Protein AF-A0A2D4PLV4-F1 (afdb_monomer)

Secondary structure (DSSP, 8-state):
-------------------TTHHHHHHHT---HHHHHHHHHHHHHHHHHHHHHHHHHHHHHHHHHHHHHHHHHHHHHHHHHHHHHHHHHHHHHHHHHHHHHHHHHHHHHHHHTT-------STTTGGG---HHHHHHHHHHHHHHHHHHHHHHHHHHHHHHHTTPPPPPSSTT-SSTT---HHHHSTT-TTSS-TTTTTSS-TTHHHHHSS--

Structure (mmCIF, N/CA/C/O backbone):
data_AF-A0A2D4PLV4-F1
#
_entry.id   AF-A0A2D4PLV4-F1
#
loop_
_atom_site.group_PDB
_atom_site.id
_atom_site.type_symbol
_atom_site.label_atom_id
_atom_site.label_alt_id
_atom_site.label_comp_id
_atom_site.label_asym_id
_atom_site.label_entity_id
_atom_site.label_seq_id
_atom_site.pdbx_PDB_ins_code
_atom_site.Cartn_x
_atom_site.Cartn_y
_atom_site.Cartn_z
_atom_site.occupancy
_atom_site.B_iso_or_equiv
_atom_site.auth_seq_id
_atom_site.auth_comp_id
_atom_site.auth_asym_id
_atom_site.auth_atom_id
_atom_site.pdbx_PDB_model_num
ATOM 1 N N . LYS A 1 1 ? 10.865 -14.788 -31.390 1.00 35.50 1 LYS A N 1
ATOM 2 C CA . LYS A 1 1 ? 10.574 -15.176 -32.786 1.00 35.50 1 LYS A CA 1
ATOM 3 C C . LYS A 1 1 ? 10.185 -13.893 -33.494 1.00 35.50 1 LYS A C 1
ATOM 5 O O . LYS A 1 1 ? 9.207 -13.297 -33.077 1.00 35.50 1 LYS A O 1
ATOM 10 N N . TRP A 1 2 ? 11.042 -13.397 -34.378 1.00 38.28 2 TRP A N 1
ATOM 11 C CA . TRP A 1 2 ? 10.809 -12.173 -35.139 1.00 38.28 2 TRP A CA 1
ATOM 12 C C . TRP A 1 2 ? 10.749 -12.608 -36.597 1.00 38.28 2 TRP A C 1
ATOM 14 O O . TRP A 1 2 ? 11.712 -13.196 -37.087 1.00 38.28 2 TRP A O 1
ATOM 24 N N . ASP A 1 3 ? 9.587 -12.424 -37.213 1.00 38.69 3 ASP A N 1
ATOM 25 C CA . ASP A 1 3 ? 9.294 -12.904 -38.557 1.00 38.69 3 ASP A CA 1
ATOM 26 C C . ASP A 1 3 ? 9.944 -11.990 -39.601 1.00 38.69 3 ASP A C 1
ATOM 28 O O . ASP A 1 3 ? 9.691 -10.786 -39.656 1.00 38.69 3 ASP A O 1
ATOM 32 N N . ASN A 1 4 ? 10.799 -12.590 -40.432 1.00 39.00 4 ASN A N 1
ATOM 33 C CA . ASN A 1 4 ? 11.266 -12.018 -41.688 1.00 39.00 4 ASN A CA 1
ATOM 34 C C . ASN A 1 4 ? 10.095 -12.040 -42.671 1.00 39.00 4 ASN A C 1
ATOM 36 O O . ASN A 1 4 ? 9.675 -13.114 -43.095 1.00 39.00 4 ASN A O 1
ATOM 40 N N . THR A 1 5 ? 9.576 -10.869 -43.033 1.00 45.88 5 THR A N 1
ATOM 41 C CA . THR A 1 5 ? 8.637 -10.753 -44.153 1.00 45.88 5 THR A CA 1
ATOM 42 C C . THR A 1 5 ? 9.431 -10.486 -45.426 1.00 45.88 5 THR A C 1
ATOM 44 O O . THR A 1 5 ? 10.196 -9.526 -45.511 1.00 45.88 5 THR A O 1
ATOM 47 N N . GLU A 1 6 ? 9.262 -11.407 -46.367 1.00 42.19 6 GLU A N 1
ATOM 48 C CA . GLU A 1 6 ? 9.793 -11.439 -47.723 1.00 42.19 6 GLU A CA 1
ATOM 49 C C . GLU A 1 6 ? 9.567 -10.120 -48.473 1.00 42.19 6 GLU A C 1
ATOM 51 O O . GLU A 1 6 ? 8.452 -9.603 -48.518 1.00 42.19 6 GLU A O 1
ATOM 56 N N . PHE A 1 7 ? 10.605 -9.622 -49.147 1.00 38.25 7 PHE A N 1
ATOM 57 C CA . PHE A 1 7 ? 10.422 -8.761 -50.311 1.00 38.25 7 PHE A CA 1
ATOM 58 C C . PHE A 1 7 ? 10.715 -9.594 -51.554 1.00 38.25 7 PHE A C 1
ATOM 60 O O . PHE A 1 7 ? 11.858 -9.963 -51.826 1.00 38.25 7 PHE A O 1
ATOM 67 N N . GLN A 1 8 ? 9.635 -9.934 -52.257 1.00 40.28 8 GLN A N 1
ATOM 68 C CA . GLN A 1 8 ? 9.659 -10.626 -53.534 1.00 40.28 8 GLN A CA 1
ATOM 69 C C . GLN A 1 8 ? 10.360 -9.791 -54.605 1.00 40.28 8 GLN A C 1
ATOM 71 O O . GLN A 1 8 ? 10.225 -8.571 -54.697 1.00 40.28 8 GLN A O 1
ATOM 76 N N . THR A 1 9 ? 11.092 -10.526 -55.428 1.00 43.47 9 THR A N 1
ATOM 77 C CA . THR A 1 9 ? 11.699 -10.135 -56.689 1.00 43.47 9 THR A CA 1
ATOM 78 C C . THR A 1 9 ? 10.651 -9.644 -57.686 1.00 43.47 9 THR A C 1
ATOM 80 O O . THR A 1 9 ? 9.632 -10.293 -57.912 1.00 43.47 9 THR A O 1
ATOM 83 N N . VAL A 1 10 ? 10.944 -8.533 -58.360 1.00 36.31 10 VAL A N 1
ATOM 84 C CA . VAL A 1 10 ? 10.286 -8.164 -59.618 1.00 36.31 10 VAL A CA 1
ATOM 85 C C . VAL A 1 10 ? 11.368 -8.071 -60.683 1.00 36.31 10 VAL A C 1
ATOM 87 O O . VAL A 1 10 ? 12.167 -7.137 -60.708 1.00 36.31 10 VAL A O 1
ATOM 90 N N . ASN A 1 11 ? 11.418 -9.104 -61.523 1.00 36.94 11 ASN A N 1
ATOM 91 C CA . ASN A 1 11 ? 12.204 -9.116 -62.748 1.00 36.94 11 ASN A CA 1
ATOM 92 C C . ASN A 1 11 ? 11.683 -8.016 -63.676 1.00 36.94 11 ASN A C 1
ATOM 94 O O . ASN A 1 11 ? 10.480 -7.918 -63.908 1.00 36.94 11 ASN A O 1
ATOM 98 N N . SER A 1 12 ? 12.596 -7.211 -64.209 1.00 41.34 12 SER A N 1
ATOM 99 C CA . SER A 1 12 ? 12.321 -6.300 -65.316 1.00 41.34 12 SER A CA 1
ATOM 100 C C . SER A 1 12 ? 13.180 -6.754 -66.488 1.00 41.34 12 SER A C 1
ATOM 102 O O . SER A 1 12 ? 14.391 -6.541 -66.495 1.00 41.34 12 SER A O 1
ATOM 104 N N . ASP A 1 13 ? 12.554 -7.442 -67.437 1.00 44.47 13 ASP A N 1
ATOM 105 C CA . ASP A 1 13 ? 13.135 -7.741 -68.739 1.00 44.47 13 ASP A CA 1
ATOM 106 C C . ASP A 1 13 ? 13.295 -6.438 -69.529 1.00 44.47 13 ASP A C 1
ATOM 108 O O . ASP A 1 13 ? 12.307 -5.789 -69.872 1.00 44.47 13 ASP A O 1
ATOM 112 N N . THR A 1 14 ? 14.529 -6.076 -69.877 1.00 44.69 14 THR A N 1
ATOM 113 C CA . THR A 1 14 ? 14.801 -5.091 -70.931 1.00 44.69 14 THR A CA 1
ATOM 114 C C . THR A 1 14 ? 15.973 -5.552 -71.790 1.00 44.69 14 THR A C 1
ATOM 116 O O . THR A 1 14 ? 17.129 -5.501 -71.380 1.00 44.69 14 THR A O 1
ATOM 119 N N . VAL A 1 15 ? 15.597 -6.076 -72.959 1.00 41.38 15 VAL A N 1
ATOM 120 C CA . VAL A 1 15 ? 16.186 -5.915 -74.300 1.00 41.38 15 VAL A CA 1
ATOM 121 C C . VAL A 1 15 ? 17.689 -5.613 -74.367 1.00 41.38 15 VAL A C 1
ATOM 123 O O . VAL A 1 15 ? 18.162 -4.543 -73.999 1.00 41.38 15 VAL A O 1
ATOM 126 N N . LYS A 1 16 ? 18.416 -6.575 -74.946 1.00 49.34 16 LYS A N 1
ATOM 127 C CA . LYS A 1 16 ? 19.793 -6.445 -75.424 1.00 49.34 16 LYS A CA 1
ATOM 128 C C . LYS A 1 16 ? 19.831 -5.553 -76.667 1.00 49.34 16 LYS A C 1
ATOM 130 O O . LYS A 1 16 ? 19.361 -5.992 -77.711 1.00 49.34 16 LYS A O 1
ATOM 135 N N . ASP A 1 17 ? 20.495 -4.409 -76.572 1.00 39.66 17 ASP A N 1
ATOM 136 C CA . ASP A 1 17 ? 21.117 -3.739 -77.713 1.00 39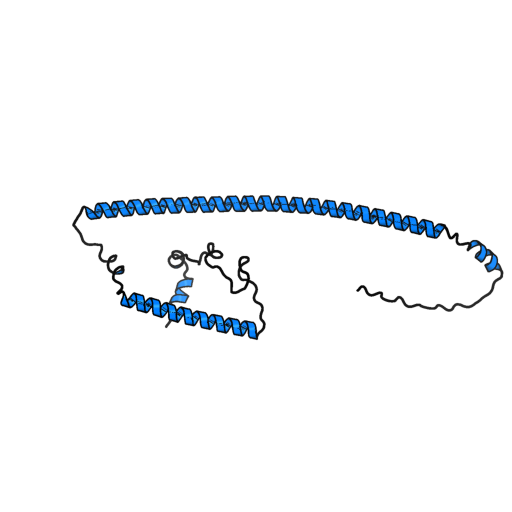.66 17 ASP A CA 1
ATOM 137 C C . ASP A 1 17 ? 22.610 -3.586 -77.406 1.00 39.66 17 ASP A C 1
ATOM 139 O O . ASP A 1 17 ? 23.001 -2.952 -76.430 1.00 39.66 17 ASP A O 1
ATOM 143 N N . ASN A 1 18 ? 23.450 -4.247 -78.204 1.00 49.22 18 ASN A N 1
ATOM 144 C CA . ASN A 1 18 ? 24.902 -4.214 -78.055 1.00 49.22 18 ASN A CA 1
ATOM 145 C C . ASN A 1 18 ? 25.456 -2.987 -78.792 1.00 49.22 18 ASN A C 1
ATOM 147 O O . ASN A 1 18 ? 25.447 -2.972 -80.023 1.00 49.22 18 ASN A O 1
ATOM 151 N N . ASN A 1 19 ? 25.995 -2.007 -78.061 1.00 45.38 19 ASN A N 1
ATOM 152 C CA . ASN A 1 19 ? 26.856 -0.963 -78.619 1.00 45.38 19 ASN A CA 1
ATOM 153 C C . ASN A 1 19 ? 28.312 -1.173 -78.155 1.00 45.38 19 ASN A C 1
ATOM 155 O O . ASN A 1 19 ? 28.560 -1.386 -76.970 1.00 45.38 19 ASN A O 1
ATOM 159 N N . PRO A 1 20 ? 29.318 -1.072 -79.044 1.00 48.59 20 PRO A N 1
ATOM 160 C CA . PRO A 1 20 ? 30.727 -1.279 -78.686 1.00 48.59 20 PRO A CA 1
ATOM 161 C C . PRO A 1 20 ? 31.334 -0.169 -77.798 1.00 48.59 20 PRO A C 1
ATOM 163 O O . PRO A 1 20 ? 32.474 -0.305 -77.356 1.00 48.59 20 PRO A O 1
ATOM 166 N N . ALA A 1 21 ? 30.581 0.896 -77.492 1.00 47.84 21 ALA A N 1
ATOM 167 C CA . ALA A 1 21 ? 30.982 1.968 -76.574 1.00 47.84 21 ALA A CA 1
ATOM 168 C C . ALA A 1 21 ? 30.850 1.592 -75.081 1.00 47.84 21 ALA A C 1
ATOM 170 O O . ALA A 1 21 ? 31.430 2.256 -74.222 1.00 47.84 21 ALA A O 1
ATOM 171 N N . ASP A 1 22 ? 30.151 0.500 -74.757 1.00 48.38 22 ASP A N 1
ATOM 172 C CA . ASP A 1 22 ? 29.926 0.072 -73.367 1.00 48.38 22 ASP A CA 1
ATOM 173 C C . ASP A 1 22 ? 31.147 -0.609 -72.731 1.00 48.38 22 ASP A C 1
ATOM 175 O O . ASP A 1 22 ? 31.205 -0.800 -71.514 1.00 48.38 22 ASP A O 1
ATOM 179 N N . THR A 1 23 ? 32.159 -0.946 -73.532 1.00 50.22 23 THR A N 1
ATOM 180 C CA . THR A 1 23 ? 33.380 -1.597 -73.040 1.00 50.22 23 THR A CA 1
ATOM 181 C C . THR A 1 23 ? 34.278 -0.622 -72.271 1.00 50.22 23 THR A C 1
ATOM 183 O O . THR A 1 23 ? 34.916 -1.018 -71.302 1.00 50.22 23 THR A O 1
ATOM 186 N N . GLU A 1 24 ? 34.293 0.667 -72.632 1.00 45.78 24 GLU A N 1
ATOM 187 C CA . GLU A 1 24 ? 35.059 1.692 -71.901 1.00 45.78 24 GLU A CA 1
ATOM 188 C C . GLU A 1 24 ? 34.334 2.145 -70.622 1.00 45.78 24 GLU A C 1
ATOM 190 O O . GLU A 1 24 ? 34.971 2.392 -69.595 1.00 45.78 24 GLU A O 1
ATOM 195 N N . ALA A 1 25 ? 32.996 2.149 -70.632 1.00 50.69 25 ALA A N 1
ATOM 196 C CA . ALA A 1 25 ? 32.184 2.402 -69.440 1.00 50.69 25 ALA A CA 1
ATOM 197 C C . ALA A 1 25 ? 32.268 1.253 -68.413 1.00 50.69 25 ALA A C 1
ATOM 199 O O . ALA A 1 25 ? 32.243 1.500 -67.205 1.00 50.69 25 ALA A O 1
ATOM 200 N N . GLN A 1 26 ? 32.454 0.006 -68.866 1.00 48.09 26 GLN A N 1
ATOM 201 C CA . GLN A 1 26 ? 32.705 -1.143 -67.984 1.00 48.09 26 GLN A CA 1
ATOM 202 C C . GLN A 1 26 ? 34.053 -1.062 -67.247 1.00 48.09 26 GLN A C 1
ATOM 204 O O . GLN A 1 26 ? 34.176 -1.615 -66.155 1.00 48.09 26 GLN A O 1
ATOM 209 N N . VAL A 1 27 ? 35.043 -0.330 -67.771 1.00 43.50 27 VAL A N 1
ATOM 210 C CA . VAL A 1 27 ? 36.362 -0.173 -67.124 1.00 43.50 27 VAL A CA 1
ATOM 211 C C . VAL A 1 27 ? 36.348 0.898 -66.025 1.00 43.50 27 VAL A C 1
ATOM 213 O O . VAL A 1 27 ? 37.093 0.795 -65.053 1.00 43.50 27 VAL A O 1
ATOM 216 N N . VAL A 1 28 ? 35.446 1.883 -66.087 1.00 46.44 28 VAL A N 1
ATOM 217 C CA . VAL A 1 28 ? 35.229 2.830 -64.971 1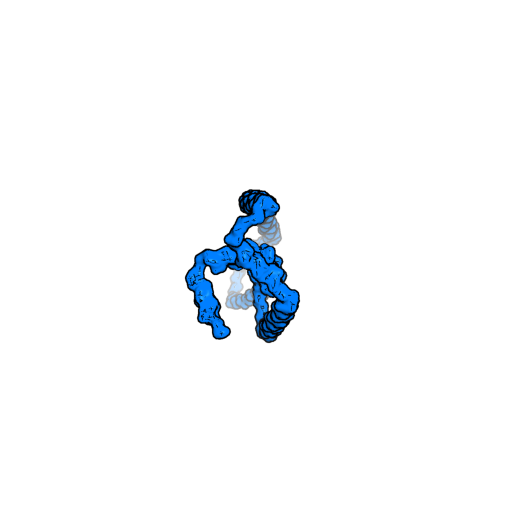.00 46.44 28 VAL A CA 1
ATOM 218 C C . VAL A 1 28 ? 34.498 2.156 -63.800 1.00 46.44 28 VAL A C 1
ATOM 220 O O . VAL A 1 28 ? 34.610 2.584 -62.652 1.00 46.44 28 VAL A O 1
ATOM 223 N N . HIS A 1 29 ? 33.845 1.022 -64.062 1.00 47.06 29 HIS A N 1
ATOM 224 C CA . HIS A 1 29 ? 33.250 0.140 -63.062 1.00 47.06 29 HIS A CA 1
ATOM 225 C C . HIS A 1 29 ? 34.269 -0.791 -62.374 1.00 47.06 29 HIS A C 1
ATOM 227 O O . HIS A 1 29 ? 33.892 -1.829 -61.825 1.00 47.06 29 HIS A O 1
ATOM 233 N N . ILE A 1 30 ? 35.555 -0.411 -62.311 1.00 51.34 30 ILE A N 1
ATOM 234 C CA . ILE A 1 30 ? 36.474 -0.908 -61.274 1.00 51.34 30 ILE A CA 1
ATOM 235 C C . ILE A 1 30 ? 35.986 -0.329 -59.940 1.00 51.34 30 ILE A C 1
ATOM 237 O O . ILE A 1 30 ? 36.464 0.677 -59.417 1.00 51.34 30 ILE A O 1
ATOM 241 N N . PHE A 1 31 ? 34.944 -0.966 -59.417 1.00 54.22 31 PHE A N 1
ATOM 242 C CA . PHE A 1 31 ? 34.419 -0.786 -58.081 1.00 54.22 31 PHE A CA 1
ATOM 243 C C . PHE A 1 31 ? 35.555 -1.082 -57.105 1.00 54.22 31 PHE A C 1
ATOM 245 O O . PHE A 1 31 ? 35.890 -2.240 -56.872 1.00 54.22 31 PHE A O 1
ATOM 252 N N . TRP A 1 32 ? 36.198 -0.033 -56.589 1.00 53.41 32 TRP A N 1
ATOM 253 C CA . TRP A 1 32 ? 37.276 -0.129 -55.609 1.00 53.41 32 TRP A CA 1
ATOM 254 C C . TRP A 1 32 ? 36.765 -0.859 -54.354 1.00 53.41 32 TRP A C 1
ATOM 256 O O . TRP A 1 32 ? 36.085 -0.237 -53.530 1.00 53.41 32 TRP A O 1
ATOM 266 N N . PRO A 1 33 ? 37.130 -2.137 -54.119 1.00 58.03 33 PRO A N 1
ATOM 267 C CA . PRO A 1 33 ? 36.553 -2.955 -53.041 1.00 58.03 33 PRO A CA 1
ATOM 268 C C . PRO A 1 33 ? 36.920 -2.466 -51.625 1.00 58.03 33 PRO A C 1
ATOM 270 O O . PRO A 1 33 ? 36.501 -3.038 -50.617 1.00 58.03 33 PRO A O 1
ATOM 273 N N . GLY A 1 34 ? 37.755 -1.425 -51.529 1.00 60.41 34 GLY A N 1
ATOM 274 C CA . GLY A 1 34 ? 38.139 -0.764 -50.284 1.00 60.41 34 GLY A CA 1
ATOM 275 C C . GLY A 1 34 ? 37.127 0.272 -49.786 1.00 60.41 34 GLY A C 1
ATOM 276 O O . GLY A 1 34 ? 36.997 0.433 -48.574 1.00 60.41 34 GLY A O 1
ATOM 277 N N . ILE A 1 35 ? 36.375 0.924 -50.682 1.00 65.81 35 ILE A N 1
ATOM 278 C CA . ILE A 1 35 ? 35.454 2.017 -50.318 1.00 65.81 35 ILE A CA 1
ATOM 279 C C . ILE A 1 35 ? 34.263 1.475 -49.520 1.00 65.81 35 ILE A C 1
ATOM 281 O O . ILE A 1 35 ? 33.897 2.039 -48.492 1.00 65.81 35 ILE A O 1
ATOM 285 N N . GLU A 1 36 ? 33.704 0.335 -49.925 1.00 69.19 36 GLU A N 1
ATOM 286 C CA . GLU A 1 36 ? 32.593 -0.316 -49.220 1.00 69.19 36 GLU A CA 1
ATOM 287 C C . GLU A 1 36 ? 32.999 -0.782 -47.809 1.00 69.19 36 GLU A C 1
ATOM 289 O O . GLU A 1 36 ? 32.283 -0.559 -46.829 1.00 69.19 36 GLU A O 1
ATOM 294 N N . LYS A 1 37 ? 34.210 -1.338 -47.667 1.00 74.62 37 LYS A N 1
ATOM 295 C CA . LYS A 1 37 ? 34.774 -1.729 -46.363 1.00 74.62 37 LYS A CA 1
ATOM 296 C C . LYS A 1 37 ? 35.010 -0.522 -45.455 1.00 74.62 37 LYS A C 1
ATOM 298 O O . LYS A 1 37 ? 34.813 -0.616 -44.243 1.00 74.62 37 LYS A O 1
ATOM 303 N N . GLU A 1 38 ? 35.434 0.610 -46.010 1.00 80.44 38 GLU A N 1
ATOM 304 C CA . GLU A 1 38 ? 35.610 1.852 -45.255 1.00 80.44 38 GLU A CA 1
ATOM 305 C C . GLU A 1 38 ? 34.265 2.458 -44.824 1.00 80.44 38 GLU A C 1
ATOM 307 O O . GLU A 1 38 ? 34.114 2.876 -43.673 1.00 80.44 38 GLU A O 1
ATOM 312 N N . GLN A 1 39 ? 33.259 2.444 -45.704 1.00 81.25 39 GLN A N 1
ATOM 313 C CA . GLN A 1 39 ? 31.901 2.882 -45.378 1.00 81.25 39 GLN A CA 1
ATOM 314 C C . GLN A 1 39 ? 31.265 2.006 -44.291 1.00 81.25 39 GLN A C 1
ATOM 316 O O . GLN A 1 39 ? 30.704 2.541 -43.336 1.00 81.25 39 GLN A O 1
ATOM 321 N N . SER A 1 40 ? 31.429 0.682 -44.363 1.00 83.38 40 SER A N 1
ATOM 322 C CA . SER A 1 40 ? 30.968 -0.253 -43.328 1.00 83.38 40 SER A CA 1
ATOM 323 C C . SER A 1 40 ? 31.617 0.027 -41.964 1.00 83.38 40 SER A C 1
ATOM 325 O O . SER A 1 40 ? 30.930 0.108 -40.943 1.00 83.38 40 SER A O 1
ATOM 327 N N . LYS A 1 41 ? 32.931 0.301 -41.930 1.00 87.81 41 LYS A N 1
ATOM 328 C CA . LYS A 1 41 ? 33.636 0.714 -40.701 1.00 87.81 41 LYS A CA 1
ATOM 329 C C . LYS A 1 41 ? 33.099 2.035 -40.138 1.00 87.81 41 LYS A C 1
ATOM 331 O O . LYS A 1 41 ? 32.895 2.132 -38.928 1.00 87.81 41 LYS A O 1
ATOM 336 N N . LYS A 1 42 ? 32.831 3.034 -40.988 1.00 89.44 42 LYS A N 1
ATOM 337 C CA . LYS A 1 42 ? 32.234 4.320 -40.570 1.00 89.44 42 LYS A CA 1
ATOM 338 C C . LYS A 1 42 ? 30.817 4.139 -40.021 1.00 89.44 42 LYS A C 1
ATOM 340 O O . LYS A 1 42 ? 30.483 4.726 -38.992 1.00 89.44 42 LYS A O 1
ATOM 345 N N . GLN A 1 43 ? 30.000 3.295 -40.652 1.00 89.88 43 GLN A N 1
ATOM 346 C CA . GLN A 1 43 ? 28.665 2.953 -40.157 1.00 89.88 43 GLN A CA 1
ATOM 347 C C . GLN A 1 43 ? 28.737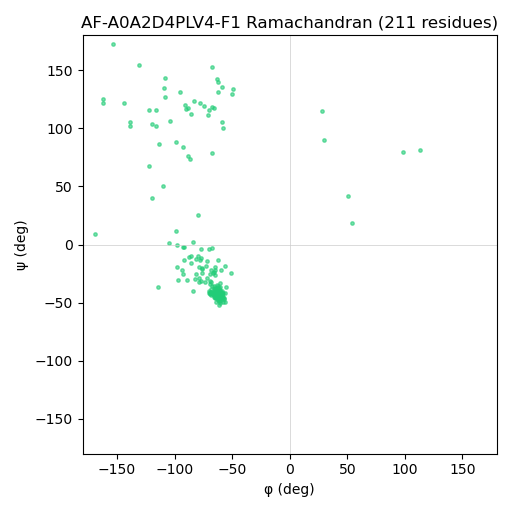 2.253 -38.797 1.00 89.88 43 GLN A C 1
ATOM 349 O O . GLN A 1 43 ? 28.018 2.642 -37.879 1.00 89.88 43 GLN A O 1
ATOM 354 N N . HIS A 1 44 ? 29.645 1.290 -38.629 1.00 92.19 44 HIS A N 1
ATOM 355 C CA . HIS A 1 44 ? 29.836 0.595 -37.357 1.00 92.19 44 HIS A CA 1
ATOM 356 C C . HIS A 1 44 ? 30.284 1.548 -36.237 1.00 92.19 44 HIS A C 1
ATOM 358 O O . HIS A 1 44 ? 29.724 1.524 -35.143 1.00 92.19 44 HIS A O 1
ATOM 364 N N . GLN A 1 45 ? 31.231 2.450 -36.515 1.00 93.31 45 GLN A N 1
ATOM 365 C CA . GLN A 1 45 ? 31.652 3.480 -35.557 1.00 93.31 45 GLN A CA 1
ATOM 366 C C . GLN A 1 45 ? 30.510 4.441 -35.200 1.00 93.31 45 GLN A C 1
ATOM 368 O O . GLN A 1 45 ? 30.318 4.763 -34.028 1.00 93.31 45 GLN A O 1
ATOM 373 N N . SER A 1 46 ? 29.718 4.868 -36.187 1.00 94.62 46 SER A N 1
ATOM 374 C CA . SER A 1 46 ? 28.541 5.717 -35.966 1.00 94.62 46 SER A CA 1
ATOM 375 C C . SER A 1 46 ? 27.504 5.024 -35.077 1.00 94.62 46 SER A C 1
ATOM 377 O O . SER A 1 46 ? 27.042 5.599 -34.087 1.00 94.62 46 SER A O 1
ATOM 379 N N . GLN A 1 47 ? 27.197 3.753 -35.361 1.00 94.25 47 GLN A N 1
ATOM 380 C CA . GLN A 1 47 ? 26.305 2.943 -34.533 1.00 94.25 47 GLN A CA 1
ATOM 381 C C . GLN A 1 47 ? 26.849 2.792 -33.111 1.00 94.25 47 GLN A C 1
ATOM 383 O O . GLN A 1 47 ? 26.113 3.023 -32.153 1.00 94.25 47 GLN A O 1
ATOM 388 N N . TYR A 1 48 ? 28.139 2.490 -32.957 1.00 96.31 48 TYR A N 1
ATOM 389 C CA . TYR A 1 48 ? 28.785 2.385 -31.652 1.00 96.31 48 TYR A CA 1
ATOM 390 C C . TYR A 1 48 ? 28.650 3.678 -30.836 1.00 96.31 48 TYR A C 1
ATOM 392 O O . TYR A 1 48 ? 28.241 3.642 -29.675 1.00 96.31 48 TYR A O 1
ATOM 400 N N . LEU A 1 49 ? 28.919 4.839 -31.441 1.00 96.81 49 LEU A N 1
ATOM 401 C CA . LEU A 1 49 ? 28.779 6.133 -30.767 1.00 96.81 49 LEU A CA 1
ATOM 402 C C . LEU A 1 49 ? 27.321 6.448 -30.408 1.00 96.81 49 LEU A C 1
ATOM 404 O O . LEU A 1 49 ? 27.067 7.026 -29.347 1.00 96.81 49 LEU A O 1
ATOM 408 N N . ARG A 1 50 ? 26.365 6.047 -31.255 1.00 97.12 50 ARG A N 1
ATOM 409 C CA . ARG A 1 50 ? 24.929 6.173 -30.977 1.00 97.12 50 ARG A CA 1
ATOM 410 C C . ARG A 1 50 ? 24.524 5.328 -29.770 1.00 97.12 50 ARG A C 1
ATOM 412 O O . ARG A 1 50 ? 23.903 5.863 -28.855 1.00 97.12 50 ARG A O 1
ATOM 419 N N . TYR A 1 51 ? 24.917 4.054 -29.733 1.00 96.94 51 TYR A N 1
ATOM 420 C CA . TYR A 1 51 ? 24.644 3.173 -28.596 1.00 96.94 51 TYR A CA 1
ATOM 421 C C . TYR A 1 51 ? 25.318 3.674 -27.321 1.00 96.94 51 TYR A C 1
ATOM 423 O O . TYR A 1 51 ? 24.661 3.781 -26.290 1.00 96.94 51 TYR A O 1
ATOM 431 N N . ARG A 1 52 ? 26.592 4.078 -27.388 1.00 96.62 52 ARG A N 1
ATOM 432 C CA . ARG A 1 52 ? 27.312 4.644 -26.239 1.00 96.62 52 ARG A CA 1
ATOM 433 C C . ARG A 1 52 ? 26.590 5.860 -25.655 1.00 96.62 52 ARG A C 1
ATOM 435 O O . ARG A 1 52 ? 26.504 5.989 -24.439 1.00 96.62 52 ARG A O 1
ATOM 442 N N . ARG A 1 53 ? 26.060 6.748 -26.504 1.00 97.94 53 ARG A N 1
ATOM 443 C CA . ARG A 1 53 ? 25.274 7.908 -26.058 1.00 97.94 53 ARG A CA 1
ATOM 444 C C . ARG A 1 53 ? 23.970 7.483 -25.388 1.00 97.94 53 ARG A C 1
ATOM 446 O O . ARG A 1 53 ? 23.694 7.956 -24.292 1.00 97.94 53 ARG A O 1
ATOM 453 N N . LEU A 1 54 ? 23.248 6.545 -26.001 1.00 97.75 54 LEU A N 1
ATOM 454 C CA . LEU A 1 54 ? 22.002 6.006 -25.463 1.00 97.75 54 LEU A CA 1
ATOM 455 C C . LEU A 1 54 ? 22.194 5.399 -24.067 1.00 97.75 54 LEU A C 1
ATOM 457 O O . LEU A 1 54 ? 21.417 5.703 -23.171 1.00 97.75 54 LEU A O 1
ATOM 461 N N . PHE A 1 55 ? 23.241 4.598 -23.853 1.00 97.69 55 PHE A N 1
ATOM 462 C CA . PHE A 1 55 ? 23.520 4.023 -22.532 1.00 97.69 55 PHE A CA 1
ATOM 463 C C . PHE A 1 55 ? 23.770 5.101 -21.474 1.00 97.69 55 PHE A C 1
ATOM 465 O O . PHE A 1 55 ? 23.182 5.040 -20.398 1.00 97.69 55 PHE A O 1
ATOM 472 N N . MET A 1 56 ? 24.551 6.136 -21.799 1.00 97.31 56 MET A N 1
ATOM 473 C CA . MET A 1 56 ? 24.761 7.259 -20.880 1.00 97.31 56 MET A CA 1
ATOM 474 C C . MET A 1 56 ? 23.467 8.035 -20.584 1.00 97.31 56 MET A C 1
ATOM 476 O O . MET A 1 56 ? 23.286 8.515 -19.467 1.00 97.31 56 MET A O 1
ATOM 480 N N . ASP A 1 57 ? 22.583 8.204 -21.574 1.00 97.62 57 ASP A N 1
ATOM 481 C CA . ASP A 1 57 ? 21.281 8.856 -21.381 1.00 97.62 57 ASP A CA 1
ATOM 482 C C . ASP A 1 57 ? 20.367 8.019 -20.480 1.00 97.62 57 ASP A C 1
ATOM 484 O O . ASP A 1 57 ? 19.758 8.561 -19.558 1.00 97.62 57 ASP A O 1
ATOM 488 N N . ILE A 1 58 ? 20.332 6.700 -20.687 1.00 97.50 58 ILE A N 1
ATOM 489 C CA . ILE A 1 58 ? 19.576 5.765 -19.846 1.00 97.50 58 ILE A CA 1
ATOM 490 C C . ILE A 1 58 ? 20.081 5.818 -18.402 1.00 97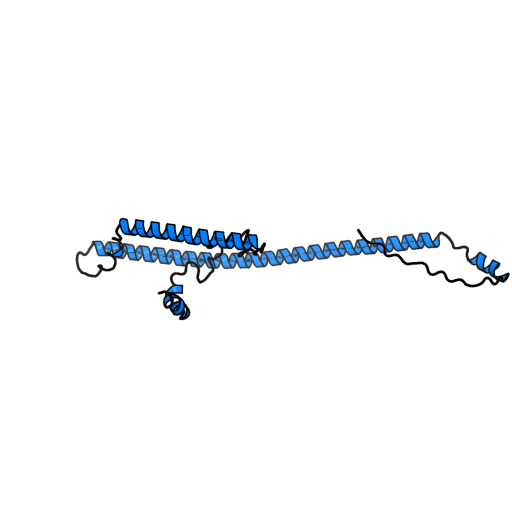.50 58 ILE A C 1
ATOM 492 O O . ILE A 1 58 ? 19.275 5.977 -17.489 1.00 97.50 58 ILE A O 1
ATOM 496 N N . GLU A 1 59 ? 21.395 5.736 -18.180 1.00 97.38 59 GLU A N 1
ATOM 497 C CA . GLU A 1 59 ? 21.977 5.826 -16.835 1.00 97.38 59 GLU A CA 1
ATOM 498 C C . GLU A 1 59 ? 21.635 7.161 -16.160 1.00 97.38 59 GLU A C 1
ATOM 500 O O . GLU A 1 59 ? 21.213 7.184 -15.002 1.00 97.38 59 GLU A O 1
ATOM 505 N N . ARG A 1 60 ? 21.737 8.283 -16.887 1.00 97.56 60 ARG A N 1
ATOM 506 C CA . ARG A 1 60 ? 21.350 9.602 -16.363 1.00 97.56 60 ARG A CA 1
ATOM 507 C C . ARG A 1 60 ? 19.881 9.658 -15.961 1.00 97.56 60 ARG A C 1
ATOM 509 O O . ARG A 1 60 ? 19.570 10.186 -14.893 1.00 97.56 60 ARG A O 1
ATOM 516 N N . GLU A 1 61 ? 18.980 9.149 -16.796 1.00 97.19 61 GLU A N 1
ATOM 517 C CA . GLU A 1 61 ? 17.551 9.142 -16.482 1.00 97.19 61 GLU A CA 1
ATOM 518 C C . GLU A 1 61 ? 17.220 8.206 -15.316 1.00 97.19 61 GLU A C 1
ATOM 520 O O . GLU A 1 61 ? 16.414 8.575 -14.462 1.00 97.19 61 GLU A O 1
ATOM 525 N N . GLN A 1 62 ? 17.902 7.063 -15.190 1.00 97.25 62 GLN A N 1
ATOM 526 C CA . GLN A 1 62 ? 17.757 6.183 -14.027 1.00 97.25 62 GLN A CA 1
ATOM 527 C C . GLN A 1 62 ? 18.172 6.877 -12.727 1.00 97.25 62 GLN A C 1
ATOM 529 O O . GLN A 1 62 ? 17.442 6.806 -11.739 1.00 97.25 62 GLN A O 1
ATOM 534 N N . VAL A 1 63 ? 19.299 7.597 -12.720 1.00 97.69 63 VAL A N 1
ATOM 535 C CA . VAL A 1 63 ? 19.748 8.344 -11.533 1.00 97.69 63 VAL A CA 1
ATOM 536 C C . VAL A 1 63 ? 18.744 9.437 -11.158 1.00 97.69 63 VAL A C 1
ATOM 538 O O . VAL A 1 63 ? 18.408 9.591 -9.982 1.00 97.69 63 VAL A O 1
ATOM 541 N N . LYS A 1 64 ? 18.211 10.177 -12.141 1.00 98.00 64 LYS A N 1
ATOM 542 C CA . LYS A 1 64 ? 17.174 11.191 -11.888 1.00 98.00 64 LYS A CA 1
ATOM 543 C C . LYS A 1 64 ? 15.893 10.570 -11.333 1.00 98.00 64 LYS A C 1
ATOM 545 O O . LYS A 1 64 ? 15.301 11.129 -10.412 1.00 98.00 64 LYS A O 1
ATOM 550 N N . GLU A 1 65 ? 15.466 9.432 -11.873 1.00 97.06 65 GLU A N 1
ATOM 551 C CA . GLU A 1 65 ? 14.272 8.729 -11.406 1.00 97.06 65 GLU A CA 1
ATOM 552 C C . GLU A 1 65 ? 14.448 8.199 -9.980 1.00 97.06 65 GLU A C 1
ATOM 554 O O . GLU A 1 65 ? 13.597 8.446 -9.128 1.00 97.06 65 GLU A O 1
ATOM 559 N N . GLN A 1 66 ? 15.591 7.584 -9.666 1.00 97.19 66 GLN A N 1
ATOM 560 C CA . GLN A 1 66 ? 15.908 7.163 -8.298 1.00 97.19 66 GLN A CA 1
ATOM 561 C C . GLN A 1 66 ? 15.901 8.342 -7.317 1.00 97.19 66 GLN A C 1
ATOM 563 O O . GLN A 1 66 ? 15.373 8.233 -6.207 1.00 97.19 66 GLN A O 1
ATOM 568 N N . GLN A 1 67 ? 16.447 9.491 -7.722 1.00 97.31 67 GLN A N 1
ATOM 569 C CA . GLN A 1 67 ? 16.433 10.696 -6.898 1.00 97.31 67 GLN A CA 1
ATOM 570 C C . GLN A 1 67 ? 14.999 11.192 -6.646 1.00 97.31 67 GLN A C 1
ATOM 572 O O . GLN A 1 67 ? 14.644 11.465 -5.496 1.00 97.31 67 GLN A O 1
ATOM 577 N N . ARG A 1 68 ? 14.148 11.242 -7.683 1.00 97.56 68 ARG A N 1
ATOM 578 C CA . ARG A 1 68 ? 12.723 11.595 -7.546 1.00 97.56 68 ARG A CA 1
ATOM 579 C C . ARG A 1 68 ? 11.991 10.649 -6.597 1.00 97.56 68 ARG A C 1
ATOM 581 O O . ARG A 1 68 ? 11.264 11.112 -5.718 1.00 97.56 68 ARG A O 1
ATOM 588 N N . GLN A 1 69 ? 12.213 9.342 -6.730 1.00 95.94 69 GLN A N 1
ATOM 589 C CA . GLN A 1 69 ? 11.610 8.332 -5.857 1.00 95.94 69 GLN A CA 1
ATOM 590 C C . GLN A 1 69 ? 12.031 8.525 -4.401 1.00 95.94 69 GLN A C 1
ATOM 592 O O . GLN A 1 69 ? 11.185 8.543 -3.509 1.00 95.94 69 GLN A O 1
ATOM 597 N N . LYS A 1 70 ? 13.322 8.765 -4.155 1.00 97.75 70 LYS A N 1
ATOM 598 C CA . LYS A 1 70 ? 13.850 9.026 -2.811 1.00 97.75 70 LYS A CA 1
ATOM 599 C C . LYS A 1 70 ? 13.247 10.285 -2.190 1.00 97.75 70 LYS A C 1
ATOM 601 O O . LYS A 1 70 ? 12.922 10.302 -1.003 1.00 97.75 70 LYS A O 1
ATOM 606 N N . GLU A 1 71 ? 13.088 11.350 -2.969 1.00 97.75 71 GLU A N 1
ATOM 607 C CA . GLU A 1 71 ? 12.443 12.583 -2.511 1.00 97.75 71 GLU A CA 1
ATOM 608 C C . GLU A 1 71 ? 10.957 12.386 -2.215 1.00 97.75 71 GLU A C 1
ATOM 610 O O . GLU A 1 71 ? 10.463 12.874 -1.195 1.00 97.75 71 GLU A O 1
ATOM 615 N N . TRP A 1 72 ? 10.247 11.647 -3.067 1.00 97.56 72 TRP A N 1
ATOM 616 C CA . TRP A 1 72 ? 8.850 11.299 -2.836 1.00 97.56 72 TRP A CA 1
ATOM 617 C C . TRP A 1 72 ? 8.686 10.457 -1.569 1.00 97.56 72 TRP A C 1
ATOM 619 O O . TRP A 1 72 ? 7.861 10.787 -0.718 1.00 97.56 72 TRP A O 1
ATOM 629 N N . GLN A 1 73 ? 9.534 9.446 -1.379 1.00 95.94 73 GLN A N 1
ATOM 630 C CA . GLN A 1 73 ? 9.517 8.591 -0.196 1.00 95.94 73 GLN A CA 1
ATOM 631 C C . GLN A 1 73 ? 9.764 9.401 1.083 1.00 95.94 73 GLN A C 1
ATOM 633 O O . GLN A 1 73 ? 8.986 9.305 2.027 1.00 95.94 73 GLN A O 1
ATOM 638 N N . ARG A 1 74 ? 10.742 10.319 1.077 1.00 97.69 74 ARG A N 1
ATOM 639 C CA . ARG A 1 74 ? 10.976 11.256 2.194 1.00 97.69 74 ARG A CA 1
ATOM 640 C C . ARG A 1 74 ? 9.752 12.117 2.514 1.00 97.69 74 ARG A C 1
ATOM 642 O O . ARG A 1 74 ? 9.454 12.349 3.686 1.00 97.69 74 ARG A O 1
ATOM 649 N N . LYS A 1 75 ? 9.043 12.611 1.492 1.00 97.81 75 LYS A N 1
ATOM 650 C CA . LYS A 1 75 ? 7.802 13.382 1.684 1.00 97.81 75 LYS A CA 1
ATOM 651 C C . LYS A 1 75 ? 6.706 12.513 2.302 1.00 97.81 75 LYS A C 1
ATOM 653 O O . LYS A 1 75 ? 6.056 12.954 3.247 1.00 97.81 75 LYS A O 1
ATOM 658 N N . MET A 1 76 ? 6.531 11.288 1.808 1.00 93.81 76 MET A N 1
ATOM 659 C CA . MET A 1 76 ? 5.539 10.347 2.335 1.00 93.81 76 MET A CA 1
ATOM 660 C C . MET A 1 76 ? 5.836 9.950 3.780 1.00 93.81 76 MET A C 1
ATOM 662 O O . MET A 1 76 ? 4.929 9.961 4.610 1.00 93.81 76 MET A O 1
ATOM 666 N N . ASP A 1 77 ? 7.098 9.689 4.112 1.00 95.56 77 ASP A N 1
ATOM 667 C CA . ASP A 1 77 ? 7.514 9.351 5.473 1.00 95.56 77 ASP A CA 1
ATOM 668 C C . ASP A 1 77 ? 7.292 10.522 6.436 1.00 95.56 77 ASP A C 1
ATOM 670 O O . ASP A 1 77 ? 6.825 10.323 7.558 1.00 95.56 77 ASP A O 1
ATOM 674 N N . LYS A 1 78 ? 7.542 11.760 5.987 1.00 97.81 78 LYS A N 1
ATOM 675 C CA . LYS A 1 78 ? 7.242 12.963 6.775 1.00 97.81 78 LYS A CA 1
ATOM 676 C C . LYS A 1 78 ? 5.745 13.084 7.069 1.00 97.81 78 LYS A C 1
ATOM 678 O O . LYS A 1 78 ? 5.376 13.323 8.215 1.00 97.81 78 LYS A O 1
ATOM 683 N N . ILE A 1 79 ? 4.892 12.886 6.062 1.00 95.94 79 ILE A N 1
ATOM 684 C CA . ILE A 1 79 ? 3.430 12.919 6.233 1.00 95.94 79 ILE A CA 1
ATOM 685 C C . ILE A 1 79 ? 2.974 11.802 7.177 1.00 95.94 79 ILE A C 1
ATOM 687 O O . ILE A 1 79 ? 2.182 12.055 8.083 1.00 95.94 79 ILE A O 1
ATOM 691 N N . ARG A 1 80 ? 3.492 10.581 7.000 1.00 96.75 80 ARG A N 1
ATOM 692 C CA . ARG A 1 80 ? 3.172 9.433 7.857 1.00 96.75 80 ARG A CA 1
ATOM 693 C C . ARG A 1 80 ? 3.535 9.714 9.312 1.00 96.75 80 ARG A C 1
ATOM 695 O O . ARG A 1 80 ? 2.705 9.493 10.185 1.00 96.75 80 ARG A O 1
ATOM 702 N N . LYS A 1 81 ? 4.739 10.235 9.563 1.00 96.44 81 LYS A N 1
ATOM 703 C CA . LYS A 1 81 ? 5.213 10.563 10.912 1.00 96.44 81 LYS A CA 1
ATOM 704 C C . LYS A 1 81 ? 4.364 11.651 11.568 1.00 96.44 81 LYS A C 1
ATOM 706 O O . LYS A 1 81 ? 4.017 11.514 12.733 1.00 96.44 81 LYS A O 1
ATOM 711 N N . GLU A 1 82 ? 4.004 12.693 10.822 1.00 95.62 82 GLU A N 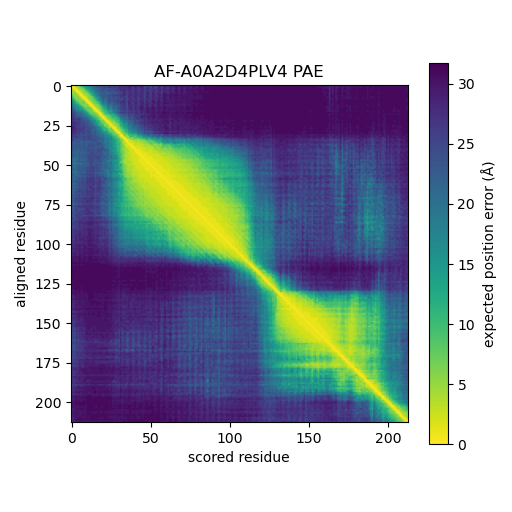1
ATOM 712 C CA . GLU A 1 82 ? 3.132 13.765 11.315 1.00 95.62 82 GLU A CA 1
ATOM 713 C C . GLU A 1 82 ? 1.735 13.237 11.676 1.00 95.62 82 GLU A C 1
ATOM 715 O O . GLU A 1 82 ? 1.212 13.522 12.749 1.00 95.62 82 GLU A O 1
ATOM 720 N N . LYS A 1 83 ? 1.138 12.408 10.810 1.00 94.00 83 LYS A N 1
ATOM 721 C CA . LYS A 1 83 ? -0.173 11.798 11.072 1.00 94.00 83 LYS A CA 1
ATOM 722 C C . LYS A 1 83 ? -0.154 10.831 12.249 1.00 94.00 83 LYS A C 1
ATOM 724 O O . LYS A 1 83 ? -1.104 10.820 13.027 1.00 94.00 83 LYS A O 1
ATOM 729 N N . GLU A 1 84 ? 0.911 10.051 12.391 1.00 94.94 84 GLU A N 1
ATOM 730 C CA . GLU A 1 84 ? 1.078 9.155 13.533 1.00 94.94 84 GLU A CA 1
ATOM 731 C C . GLU A 1 84 ? 1.238 9.943 14.834 1.00 94.94 84 GLU A C 1
ATOM 733 O O . GLU A 1 84 ? 0.566 9.642 15.812 1.00 94.94 84 GLU A O 1
ATOM 738 N N . TYR A 1 85 ? 2.034 11.016 14.826 1.00 95.94 85 TYR A N 1
ATOM 739 C CA . TYR A 1 85 ? 2.173 11.902 15.980 1.00 95.94 85 TYR A CA 1
ATOM 740 C C . TYR A 1 85 ? 0.827 12.504 16.409 1.00 95.94 85 TYR A C 1
ATOM 742 O O . TYR A 1 85 ? 0.490 12.481 17.592 1.00 95.94 85 TYR A O 1
ATOM 750 N N . GLN A 1 86 ? 0.024 12.981 15.450 1.00 91.88 86 GLN A N 1
ATOM 751 C CA . GLN A 1 86 ? -1.328 13.486 15.717 1.00 91.88 86 GLN A CA 1
ATOM 752 C C . GLN A 1 86 ? -2.230 12.414 16.343 1.00 91.88 86 GLN A C 1
ATOM 754 O O . GLN A 1 86 ? -2.938 12.705 17.306 1.00 91.88 86 GLN A O 1
ATOM 759 N N . ARG A 1 87 ? -2.185 11.172 15.838 1.00 92.12 87 ARG A N 1
ATOM 760 C CA . ARG A 1 87 ? -2.939 10.049 16.416 1.00 92.12 87 ARG A CA 1
ATOM 761 C C . ARG A 1 87 ? -2.500 9.771 17.852 1.00 92.12 87 ARG A C 1
ATOM 763 O O . ARG A 1 87 ? -3.348 9.739 18.738 1.00 92.12 87 ARG A O 1
ATOM 770 N N . SER A 1 88 ? -1.198 9.613 18.089 1.00 92.44 88 SER A N 1
ATOM 771 C CA . SER A 1 88 ? -0.671 9.298 19.420 1.00 92.44 88 SER A CA 1
ATOM 772 C C . SER A 1 88 ? -0.982 10.394 20.442 1.00 92.44 88 SER A C 1
ATOM 774 O O . SER A 1 88 ? -1.298 10.085 21.589 1.00 92.44 88 SER A O 1
ATOM 776 N N . ALA A 1 89 ? -0.935 11.669 20.043 1.00 95.31 89 ALA A N 1
ATOM 777 C CA . ALA A 1 89 ? -1.296 12.782 20.919 1.00 95.31 89 ALA A CA 1
ATOM 778 C C . ALA A 1 89 ? -2.781 12.738 21.325 1.00 95.31 89 ALA A C 1
ATOM 780 O O . ALA A 1 89 ? -3.109 12.944 22.493 1.00 95.31 89 ALA A O 1
ATOM 781 N N . GLU A 1 90 ? -3.681 12.428 20.389 1.00 89.69 90 GLU A N 1
ATOM 782 C CA . GLU A 1 90 ? -5.110 12.296 20.693 1.00 89.69 90 GLU A CA 1
ATOM 783 C C . GLU A 1 90 ? -5.400 11.065 21.566 1.00 89.69 90 GLU A C 1
ATOM 785 O O . GLU A 1 90 ? -6.161 11.159 22.528 1.00 89.69 90 GLU A O 1
ATOM 790 N N . GLU A 1 91 ? -4.747 9.929 21.305 1.00 89.19 91 GLU A N 1
ATOM 791 C CA . GLU A 1 91 ? -4.851 8.730 22.147 1.00 89.19 91 GLU A CA 1
ATOM 792 C C . GLU A 1 91 ? -4.410 9.004 23.591 1.00 89.19 91 GLU A C 1
ATOM 794 O O . GLU A 1 91 ? -5.101 8.602 24.531 1.00 89.19 91 GLU A O 1
ATOM 799 N N . GLN A 1 92 ? -3.316 9.750 23.785 1.00 92.00 92 GLN A N 1
ATOM 800 C CA . GLN A 1 92 ? -2.866 10.168 25.117 1.00 92.00 92 GLN A CA 1
ATOM 801 C C . GLN A 1 92 ? -3.895 11.065 25.812 1.00 92.00 92 GLN A C 1
ATOM 803 O O . GLN A 1 92 ? -4.219 10.827 26.977 1.00 92.00 92 GLN A O 1
ATOM 808 N N . ARG A 1 93 ? -4.475 12.041 25.098 1.00 94.88 93 ARG A N 1
ATOM 809 C CA . ARG A 1 93 ? -5.534 12.908 25.645 1.00 94.88 93 ARG A CA 1
ATOM 810 C C . ARG A 1 93 ? -6.759 12.111 26.083 1.00 94.88 93 ARG A C 1
ATOM 812 O O . ARG A 1 93 ? -7.276 12.331 27.179 1.00 94.88 93 ARG A O 1
ATOM 819 N N . ILE A 1 94 ? -7.208 11.166 25.258 1.00 91.62 94 ILE A N 1
ATOM 820 C CA . ILE A 1 94 ? -8.342 10.292 25.585 1.00 91.62 94 ILE A CA 1
ATOM 821 C C . ILE A 1 94 ? -8.010 9.426 26.805 1.00 91.62 94 ILE A C 1
ATOM 823 O O . ILE A 1 94 ? -8.834 9.304 27.712 1.00 91.62 94 ILE A O 1
ATOM 827 N N . GLN A 1 95 ? -6.805 8.856 26.869 1.00 92.19 95 GLN A N 1
ATOM 828 C CA . GLN A 1 95 ? -6.378 8.016 27.987 1.00 92.19 95 GLN A CA 1
ATOM 829 C C . GLN A 1 95 ? -6.274 8.804 29.302 1.00 92.19 95 GLN A C 1
ATOM 831 O O . GLN A 1 95 ? -6.623 8.301 30.371 1.00 92.19 95 GLN A O 1
ATOM 836 N N . GLU A 1 96 ? -5.798 10.047 29.262 1.00 94.06 96 GLU A N 1
ATOM 837 C CA . GLU A 1 96 ? -5.789 10.942 30.422 1.00 94.06 96 GLU A CA 1
ATOM 838 C C . GLU A 1 96 ? -7.200 11.302 30.881 1.00 94.06 96 GLU A C 1
ATOM 840 O O . GLU A 1 96 ? -7.490 11.236 32.078 1.00 94.06 96 GLU A O 1
ATOM 845 N N . GLU A 1 97 ? -8.104 11.609 29.949 1.00 92.62 97 GLU A N 1
ATOM 846 C CA . GLU A 1 97 ? -9.500 11.888 30.274 1.00 92.62 97 GLU A CA 1
ATOM 847 C C . GLU A 1 97 ? -10.189 10.661 30.892 1.00 92.62 97 GLU A C 1
ATOM 849 O O . GLU A 1 97 ? -10.915 10.795 31.882 1.00 92.62 97 GLU A O 1
ATOM 854 N N . GLN A 1 98 ? -9.937 9.463 30.357 1.00 87.44 98 GLN A N 1
ATOM 855 C CA . GLN A 1 98 ? -10.421 8.201 30.919 1.00 87.44 98 GLN A CA 1
ATOM 856 C C . GLN A 1 98 ? -9.894 7.989 32.340 1.00 87.44 98 GLN A C 1
ATOM 858 O O . GLN A 1 98 ? -10.699 7.815 33.253 1.00 87.44 98 GLN A O 1
ATOM 863 N N . ARG A 1 99 ? -8.580 8.130 32.569 1.00 90.81 99 ARG A N 1
ATOM 864 C CA . ARG A 1 99 ? -7.982 8.035 33.914 1.00 90.81 99 ARG A CA 1
ATOM 865 C C . ARG A 1 99 ? -8.569 9.065 34.884 1.00 90.81 99 ARG A C 1
ATOM 867 O O . ARG A 1 99 ? -8.832 8.749 36.041 1.00 90.81 99 ARG A O 1
ATOM 874 N N . ALA A 1 100 ? -8.815 10.297 34.438 1.00 90.38 100 ALA A N 1
ATOM 875 C CA . ALA A 1 100 ? -9.437 11.335 35.262 1.00 90.38 100 ALA A CA 1
ATOM 876 C C . ALA A 1 100 ? -10.920 11.047 35.565 1.00 90.38 100 ALA A C 1
ATOM 878 O O . ALA A 1 100 ? -11.414 11.392 36.641 1.00 90.38 100 ALA A O 1
ATOM 879 N N . LYS A 1 101 ? -11.652 10.434 34.628 1.00 88.25 101 LYS A N 1
ATOM 880 C CA . LYS A 1 101 ? -13.034 9.971 34.839 1.00 88.25 101 LYS A CA 1
ATOM 881 C C . LYS A 1 101 ? -13.083 8.789 35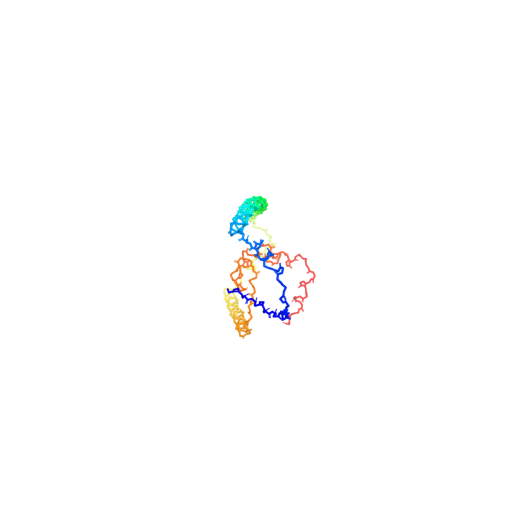.801 1.00 88.25 101 LYS A C 1
ATOM 883 O O . LYS A 1 101 ? -13.939 8.780 36.682 1.00 88.25 101 LYS A O 1
ATOM 888 N N . GLU A 1 102 ? -12.165 7.837 35.680 1.00 85.88 102 GLU A N 1
ATOM 889 C CA . GLU A 1 102 ? -12.038 6.700 36.596 1.00 85.88 102 GLU A CA 1
ATOM 890 C C . GLU A 1 102 ? -11.741 7.166 38.019 1.00 85.88 102 GLU A C 1
ATOM 892 O O . GLU A 1 102 ? -12.479 6.801 38.929 1.00 85.88 102 GLU A O 1
ATOM 897 N N . LYS A 1 103 ? -10.757 8.061 38.204 1.00 85.00 103 LYS A N 1
ATOM 898 C CA . LYS A 1 103 ? -10.459 8.671 39.512 1.00 85.00 103 LYS A CA 1
ATOM 899 C C . LYS A 1 103 ? -11.678 9.375 40.110 1.00 85.00 103 LYS A C 1
ATOM 901 O O . LYS A 1 103 ? -12.060 9.064 41.232 1.00 85.00 103 LYS A O 1
ATOM 906 N N . ARG A 1 104 ? -12.365 10.231 39.340 1.00 82.00 104 ARG A N 1
ATOM 907 C CA . ARG A 1 104 ? -13.606 10.896 39.793 1.00 82.00 104 ARG A CA 1
ATOM 908 C C . ARG A 1 104 ? -14.722 9.909 40.141 1.00 82.00 104 ARG A C 1
ATOM 910 O O . ARG A 1 104 ? -15.477 10.133 41.082 1.00 82.00 104 ARG A O 1
ATOM 917 N N . THR A 1 105 ? -14.840 8.815 39.392 1.00 77.19 105 THR A N 1
ATOM 918 C CA . THR A 1 105 ? -15.831 7.763 39.660 1.00 77.19 105 THR A CA 1
ATOM 919 C C . THR A 1 105 ? -15.480 6.987 40.927 1.00 77.19 105 THR A C 1
ATOM 921 O O . THR A 1 105 ? -16.367 6.692 41.724 1.00 77.19 105 THR A O 1
ATOM 924 N N . GLN A 1 106 ? -14.196 6.700 41.147 1.00 77.00 106 GLN A N 1
ATOM 925 C CA . GLN A 1 106 ? -13.693 6.025 42.339 1.00 77.00 106 GLN A CA 1
ATOM 926 C C . GLN A 1 106 ? -13.838 6.903 43.591 1.00 77.00 106 GLN A C 1
ATOM 928 O O . GLN A 1 106 ? -14.296 6.414 44.617 1.00 77.00 106 GLN A O 1
ATOM 933 N N . GLU A 1 107 ? -13.548 8.203 43.503 1.00 75.50 107 GLU A N 1
ATOM 934 C CA . GLU A 1 107 ? -13.780 9.179 44.578 1.00 75.50 107 GLU A CA 1
ATOM 935 C C . GLU A 1 107 ? -15.274 9.307 44.916 1.00 75.50 107 GLU A C 1
ATOM 937 O O . GLU A 1 107 ? -15.653 9.233 46.087 1.00 75.50 107 GLU A O 1
ATOM 942 N N . MET A 1 108 ? -16.152 9.402 43.908 1.00 64.44 108 MET A N 1
ATOM 943 C CA . MET A 1 108 ? -17.606 9.370 44.121 1.00 64.44 108 MET A CA 1
ATOM 944 C C . MET A 1 108 ? -18.092 8.043 44.724 1.00 64.44 108 MET A C 1
ATOM 946 O O . MET A 1 108 ? -19.029 8.048 45.523 1.00 64.44 108 MET A O 1
ATOM 950 N N . ALA A 1 109 ? -17.488 6.908 44.360 1.00 68.44 109 ALA A N 1
ATOM 951 C CA . ALA A 1 109 ? -17.813 5.606 44.940 1.00 68.44 109 ALA A CA 1
ATOM 952 C C . ALA A 1 109 ? -17.361 5.509 46.408 1.00 68.44 109 ALA A C 1
ATOM 954 O O . ALA A 1 109 ? -18.124 5.034 47.248 1.00 68.44 109 ALA A O 1
ATOM 955 N N . SER A 1 110 ? -16.179 6.033 46.741 1.00 62.91 110 SER A N 1
ATOM 956 C CA . SER A 1 110 ? -15.675 6.117 48.117 1.00 62.91 110 SER A CA 1
ATOM 957 C C . SER A 1 110 ? -16.526 7.044 48.994 1.00 62.91 110 SER A C 1
ATOM 959 O O . SER A 1 110 ? -16.844 6.680 50.123 1.00 62.91 110 SER A O 1
ATOM 961 N N . HIS A 1 111 ? -16.991 8.186 48.471 1.00 58.41 111 HIS A N 1
ATOM 962 C CA . HIS A 1 111 ? -17.915 9.076 49.191 1.00 58.41 111 HIS A CA 1
ATOM 963 C C . HIS A 1 111 ? -19.317 8.474 49.387 1.00 58.41 111 HIS A C 1
ATOM 965 O O . HIS A 1 111 ? -19.955 8.728 50.409 1.00 58.41 111 HIS A O 1
ATOM 971 N N . LYS A 1 112 ? -19.803 7.640 48.456 1.00 53.16 112 LYS A N 1
ATOM 972 C CA . LYS A 1 112 ? -21.075 6.910 48.620 1.00 53.16 112 LYS A CA 1
ATOM 973 C C . LYS A 1 112 ? -21.011 5.816 49.691 1.00 53.16 112 LYS A C 1
ATOM 975 O O . LYS A 1 112 ? -22.038 5.521 50.293 1.00 53.16 112 LYS A O 1
ATOM 980 N N . ASN A 1 113 ? -19.829 5.276 49.988 1.00 50.22 113 ASN A N 1
ATOM 981 C CA . ASN A 1 113 ? -19.636 4.314 51.080 1.00 50.22 113 ASN A CA 1
ATOM 982 C C . ASN A 1 113 ? -19.616 4.962 52.481 1.00 50.22 113 ASN A C 1
ATOM 984 O O . ASN A 1 113 ? -19.569 4.241 53.473 1.00 50.22 113 ASN A O 1
ATOM 988 N N . ALA A 1 114 ? -19.690 6.296 52.581 1.00 50.75 114 ALA A N 1
ATOM 989 C CA . ALA A 1 114 ? -19.722 7.031 53.849 1.00 50.75 114 ALA A CA 1
ATOM 990 C C . ALA A 1 114 ? -21.115 7.577 54.232 1.00 50.75 114 ALA A C 1
ATOM 992 O O . ALA A 1 114 ? -21.240 8.230 55.266 1.00 50.75 114 ALA A O 1
ATOM 993 N N . ASN A 1 115 ? -22.170 7.340 53.436 1.00 43.38 115 ASN A N 1
ATOM 994 C CA . ASN A 1 115 ? -23.500 7.899 53.714 1.00 43.38 115 ASN A CA 1
ATOM 995 C C . ASN A 1 115 ? -24.640 6.887 53.459 1.00 43.38 115 ASN A C 1
ATOM 997 O O . ASN A 1 115 ? -24.994 6.645 52.302 1.00 43.38 115 ASN A O 1
ATOM 1001 N N . PRO A 1 116 ? -25.270 6.303 54.499 1.00 49.19 116 PRO A N 1
ATOM 1002 C CA . PRO A 1 116 ? -26.410 5.416 54.327 1.00 49.19 116 PRO A CA 1
ATOM 1003 C C . PRO A 1 116 ? -27.699 6.245 54.267 1.00 49.19 116 PRO A C 1
ATOM 1005 O O . PRO A 1 116 ? -28.478 6.268 55.218 1.00 49.19 116 PRO A O 1
ATOM 1008 N N . ARG A 1 117 ? -27.961 6.953 53.159 1.00 44.66 117 ARG A N 1
ATOM 1009 C CA . ARG A 1 117 ? -29.312 7.493 52.921 1.00 44.66 117 ARG A CA 1
ATOM 1010 C C . ARG A 1 117 ? -29.588 7.885 51.469 1.00 44.66 117 ARG A C 1
ATOM 1012 O O . ARG A 1 117 ? -28.983 8.807 50.942 1.00 44.66 117 ARG A O 1
ATOM 1019 N N . GLY A 1 118 ? -30.620 7.260 50.893 1.00 40.94 118 GLY A N 1
ATOM 1020 C CA . GLY A 1 118 ? -31.508 7.934 49.937 1.00 40.94 118 GLY A CA 1
ATOM 1021 C C . GLY A 1 118 ? -31.482 7.462 48.480 1.00 40.94 118 GLY A C 1
ATOM 1022 O O . GLY A 1 118 ? -30.904 8.115 47.623 1.00 40.94 118 GLY A O 1
ATOM 1023 N N . LYS A 1 119 ? -32.198 6.363 48.208 1.00 50.12 119 LYS A N 1
ATOM 1024 C CA . LYS A 1 119 ? -33.137 6.176 47.077 1.00 50.12 119 LYS A CA 1
ATOM 1025 C C . LYS A 1 119 ? -32.835 6.962 45.782 1.00 50.12 119 LYS A C 1
ATOM 1027 O O . LYS A 1 119 ? -33.364 8.050 45.588 1.00 50.12 119 LYS A O 1
ATOM 1032 N N . SER A 1 120 ? -32.052 6.376 44.871 1.00 40.94 120 SER A N 1
ATOM 1033 C CA . SER A 1 120 ? -32.117 6.671 43.415 1.00 40.94 120 SER A CA 1
ATOM 1034 C C . SER A 1 120 ? -31.309 5.710 42.516 1.00 40.94 120 SER A C 1
ATOM 1036 O O . SER A 1 120 ? -31.193 5.943 41.317 1.00 40.94 120 SER A O 1
ATOM 1038 N N . CYS A 1 121 ? -30.765 4.604 43.037 1.00 44.75 121 CYS A N 1
ATOM 1039 C CA . CYS A 1 121 ? -29.916 3.684 42.265 1.00 44.75 121 CYS A CA 1
ATOM 1040 C C . CYS A 1 121 ? -30.596 2.330 42.002 1.00 44.75 121 CYS A C 1
ATOM 1042 O O . CYS A 1 121 ? -30.017 1.282 42.259 1.00 44.75 121 CYS A O 1
ATOM 1044 N N . GLU A 1 122 ? -31.829 2.336 41.498 1.00 43.25 122 GLU A N 1
ATOM 1045 C CA . GLU A 1 122 ? -32.559 1.087 41.211 1.00 43.25 122 GLU A CA 1
ATOM 1046 C C . GLU A 1 122 ? -32.378 0.630 39.749 1.00 43.25 122 GLU A C 1
ATOM 1048 O O . GLU A 1 122 ? -32.420 -0.558 39.445 1.00 43.25 122 GLU A O 1
ATOM 1053 N N . LYS A 1 123 ? -32.025 1.548 38.835 1.00 49.12 123 LYS A N 1
ATOM 1054 C CA . LYS A 1 123 ? -31.892 1.242 37.398 1.00 49.12 123 LYS A CA 1
ATOM 1055 C C . LYS A 1 123 ? -30.525 0.685 36.973 1.00 49.12 123 LYS A C 1
ATOM 1057 O O . LYS A 1 123 ? -30.409 0.116 35.894 1.00 49.12 123 LYS A O 1
ATOM 1062 N N . LEU A 1 124 ? -29.491 0.810 37.813 1.00 44.66 124 LEU A N 1
ATOM 1063 C CA . LEU A 1 124 ? -28.152 0.265 37.529 1.00 44.66 124 LEU A CA 1
ATOM 1064 C C . LEU A 1 124 ? -27.948 -1.159 38.077 1.00 44.66 124 LEU A C 1
ATOM 1066 O O . LEU A 1 124 ? -26.979 -1.824 37.716 1.00 44.66 124 LEU A O 1
ATOM 1070 N N . GLN A 1 125 ? -28.841 -1.625 38.956 1.00 44.31 125 GLN A N 1
ATOM 1071 C CA . GLN A 1 125 ? -28.706 -2.914 39.640 1.00 44.31 125 GLN A CA 1
ATOM 1072 C C . GLN A 1 125 ? -29.421 -4.061 38.907 1.00 44.31 125 GLN A C 1
ATOM 1074 O O . GLN A 1 125 ? -28.960 -5.197 38.983 1.00 44.31 125 GLN A O 1
ATOM 1079 N N . GLN A 1 126 ? -30.457 -3.768 38.109 1.00 44.03 126 GLN A N 1
ATOM 1080 C CA . GLN A 1 126 ? -31.171 -4.769 37.299 1.00 44.03 126 GLN A CA 1
ATOM 1081 C C . GLN A 1 126 ? -30.320 -5.406 36.185 1.00 44.03 126 GLN A C 1
ATOM 1083 O O . GLN A 1 126 ? -30.577 -6.540 35.804 1.00 44.03 126 GLN A O 1
ATOM 1088 N N . LEU A 1 127 ? -29.262 -4.743 35.705 1.00 46.88 127 LEU A N 1
ATOM 1089 C CA . LEU A 1 127 ? -28.382 -5.286 34.654 1.00 46.88 127 LEU A CA 1
ATOM 1090 C C . LEU A 1 127 ? -27.351 -6.310 35.159 1.00 46.88 127 LEU A C 1
ATOM 1092 O O . LEU A 1 127 ? -26.683 -6.956 34.357 1.00 46.88 127 LEU A O 1
ATOM 1096 N N . LYS A 1 128 ? -27.186 -6.474 36.479 1.00 43.91 128 LYS A N 1
ATOM 1097 C CA . LYS A 1 128 ? -26.242 -7.459 37.042 1.00 43.91 128 LYS A CA 1
ATOM 1098 C C . LYS A 1 128 ? -26.869 -8.826 37.331 1.00 43.91 128 LYS A C 1
ATOM 1100 O O . LYS A 1 128 ? -26.137 -9.731 37.720 1.00 43.91 128 LYS A O 1
ATOM 1105 N N . LEU A 1 129 ? -28.172 -8.988 37.108 1.00 46.31 129 LEU A N 1
ATOM 1106 C CA . LEU A 1 129 ? -28.920 -10.222 37.365 1.00 46.31 129 LEU A CA 1
ATOM 1107 C C . LEU A 1 129 ? -29.555 -10.790 36.082 1.00 46.31 129 LEU A C 1
ATOM 1109 O O . LEU A 1 129 ? -30.681 -11.264 36.116 1.00 46.31 129 LEU A O 1
ATOM 1113 N N . GLU A 1 130 ? -28.849 -10.757 34.947 1.00 53.44 130 GLU A N 1
ATOM 1114 C CA . GLU A 1 130 ? -29.171 -11.708 33.871 1.00 53.44 130 GLU A CA 1
ATOM 1115 C C . GLU A 1 130 ? -28.850 -13.112 34.389 1.00 53.44 130 GLU A C 1
ATOM 1117 O O . GLU A 1 130 ? -27.692 -13.409 34.720 1.00 53.44 130 GLU A O 1
ATOM 1122 N N . ASP A 1 131 ? -29.887 -13.940 34.480 1.00 60.03 131 ASP A N 1
ATOM 1123 C CA . ASP A 1 131 ? -29.819 -15.333 34.897 1.00 60.03 131 ASP A CA 1
ATOM 1124 C C . ASP A 1 131 ? -28.709 -16.054 34.096 1.00 60.03 131 ASP A C 1
ATOM 1126 O O . ASP A 1 131 ? -28.652 -15.929 32.864 1.00 60.03 131 ASP A O 1
ATOM 1130 N N . PRO A 1 132 ? -27.776 -16.789 34.735 1.00 65.62 132 PRO A N 1
ATOM 1131 C CA . PRO A 1 132 ? -26.776 -17.583 34.018 1.00 65.62 132 PRO A CA 1
ATOM 1132 C C . PRO A 1 132 ? -27.384 -18.518 32.953 1.00 65.62 132 PRO A C 1
ATOM 1134 O O . PRO A 1 132 ? -26.697 -18.849 31.984 1.00 65.62 132 PRO A O 1
ATOM 1137 N N . GLU A 1 133 ? -28.652 -18.921 33.089 1.00 70.00 133 GLU A N 1
ATOM 1138 C CA . GLU A 1 133 ? -29.425 -19.628 32.057 1.00 70.00 133 GLU A CA 1
ATOM 1139 C C . GLU A 1 133 ? -29.649 -18.798 30.779 1.00 70.00 133 GLU A C 1
ATOM 1141 O O . GLU A 1 133 ? -29.461 -19.303 29.668 1.00 70.00 133 GLU A O 1
ATOM 1146 N N . GLU A 1 134 ? -30.020 -17.521 30.897 1.00 70.19 134 GLU A N 1
ATOM 1147 C CA . GLU A 1 134 ? -30.285 -16.642 29.749 1.00 70.19 134 GLU A CA 1
ATOM 1148 C C . GLU A 1 134 ? -29.008 -16.336 28.969 1.00 70.19 134 GLU A C 1
ATOM 1150 O O . GLU A 1 134 ? -29.002 -16.386 27.735 1.00 70.19 134 GLU A O 1
ATOM 1155 N N . LYS A 1 135 ? -27.886 -16.154 29.675 1.00 71.81 135 LYS A N 1
ATOM 1156 C CA . LYS A 1 135 ? -26.568 -16.004 29.042 1.00 71.81 135 LYS A CA 1
ATOM 1157 C C . LYS A 1 135 ? -26.185 -17.241 28.235 1.00 71.81 135 LYS A C 1
ATOM 1159 O O . LYS A 1 135 ? -25.702 -17.110 27.111 1.00 71.81 135 LYS A O 1
ATOM 1164 N N . LYS A 1 136 ? -26.439 -18.448 28.757 1.00 77.56 136 LYS A N 1
ATOM 1165 C CA . LYS A 1 136 ? -26.196 -19.704 28.023 1.00 77.56 136 LYS A CA 1
ATOM 1166 C C . LYS A 1 136 ? -27.070 -19.804 26.770 1.00 77.56 136 LYS A C 1
ATOM 1168 O O . LYS A 1 136 ? -26.560 -20.162 25.709 1.00 77.56 136 LYS A O 1
ATOM 1173 N N . LYS A 1 137 ? -28.354 -19.436 26.861 1.00 80.12 137 LYS A N 1
ATOM 1174 C CA . LYS A 1 137 ? -29.280 -19.411 25.712 1.00 80.12 137 LYS A CA 1
ATOM 1175 C C . LYS A 1 137 ? -28.842 -18.401 24.646 1.00 80.12 137 LYS A C 1
ATOM 1177 O O . LYS A 1 137 ? -28.867 -18.728 23.462 1.00 80.12 137 LYS A O 1
ATOM 1182 N N . LEU A 1 138 ? -28.391 -17.209 25.041 1.00 78.81 138 LEU A N 1
ATOM 1183 C CA . LEU A 1 138 ? -27.881 -16.191 24.117 1.00 78.81 138 LEU A CA 1
ATOM 1184 C C . LEU A 1 138 ? -26.594 -16.645 23.414 1.00 78.81 138 LEU A C 1
ATOM 1186 O O . LEU A 1 138 ? -26.460 -16.484 22.202 1.00 78.81 138 LEU A O 1
ATOM 1190 N N . VAL A 1 139 ? -25.666 -17.265 24.149 1.00 82.81 139 VAL A N 1
ATOM 1191 C CA . VAL A 1 139 ? -24.438 -17.845 23.578 1.00 82.81 139 VAL A CA 1
ATOM 1192 C C . VAL A 1 139 ? -24.772 -18.948 22.572 1.00 82.81 139 VAL A C 1
ATOM 1194 O O . VAL A 1 139 ? -24.191 -18.980 21.486 1.00 82.81 139 VAL A O 1
ATOM 1197 N N . GLN A 1 140 ? -25.735 -19.816 22.891 1.00 84.00 140 GLN A N 1
ATOM 1198 C CA . GLN A 1 140 ? -26.174 -20.880 21.990 1.00 84.00 140 GLN A CA 1
ATOM 1199 C C . GLN A 1 140 ? -26.815 -20.319 20.711 1.00 84.00 140 GLN A C 1
ATOM 1201 O O . GLN A 1 140 ? -26.423 -20.715 19.613 1.00 84.00 140 GLN A O 1
ATOM 1206 N N . LYS A 1 141 ? -27.710 -19.330 20.832 1.00 87.62 141 LYS A N 1
ATOM 1207 C CA . LYS A 1 141 ? -28.294 -18.626 19.678 1.00 87.62 141 LYS A CA 1
ATOM 1208 C C . LYS A 1 141 ? -27.230 -17.950 18.809 1.00 87.62 141 LYS A C 1
ATOM 1210 O O . LYS A 1 141 ? -27.267 -18.077 17.590 1.00 87.62 141 LYS A O 1
ATOM 1215 N N . ASN A 1 142 ? -26.241 -17.286 19.412 1.00 88.19 142 ASN A N 1
ATOM 1216 C CA . ASN A 1 142 ? -25.126 -16.678 18.676 1.00 88.19 142 ASN A CA 1
ATOM 1217 C C . ASN A 1 142 ? -24.276 -17.716 17.934 1.00 88.19 142 ASN A C 1
ATOM 1219 O O . ASN A 1 142 ? -23.781 -17.450 16.836 1.00 88.19 142 ASN A O 1
ATOM 1223 N N . LYS A 1 143 ? -24.115 -18.911 18.507 1.00 92.19 143 LYS A N 1
ATOM 1224 C CA . LYS A 1 143 ? -23.408 -20.019 17.863 1.00 92.19 143 LYS A CA 1
ATOM 1225 C C . LYS A 1 143 ? -24.181 -20.559 16.661 1.00 92.19 143 LYS A C 1
ATOM 1227 O O . LYS A 1 143 ? -23.584 -20.790 15.614 1.00 92.19 143 LYS A O 1
ATOM 1232 N N . GLU A 1 144 ? -25.493 -20.728 16.792 1.00 92.31 144 GLU A N 1
ATOM 1233 C CA . GLU A 1 144 ? -26.375 -21.143 15.693 1.00 92.31 144 GLU A CA 1
ATOM 1234 C C . GLU A 1 144 ? -26.411 -20.100 14.575 1.00 92.31 144 GLU A C 1
ATOM 1236 O O . GLU A 1 144 ? -26.215 -20.442 13.410 1.00 92.31 144 GLU A O 1
ATOM 1241 N N . TYR A 1 145 ? -26.535 -18.821 14.931 1.00 92.38 145 TYR A N 1
ATOM 1242 C CA . TYR A 1 145 ? -26.443 -17.714 13.984 1.00 92.38 145 TYR A CA 1
ATOM 1243 C C . TYR A 1 145 ? -25.089 -17.686 13.259 1.00 92.38 145 TYR A C 1
ATOM 1245 O O . TYR A 1 145 ? -25.042 -17.555 12.037 1.00 92.38 145 TYR A O 1
ATOM 1253 N N . SER A 1 146 ? -23.981 -17.882 13.982 1.00 87.19 146 SER A N 1
ATOM 1254 C CA . SER A 1 146 ? -22.645 -17.922 13.371 1.00 87.19 146 SER A CA 1
ATOM 1255 C C . SER A 1 146 ? -22.510 -19.077 12.377 1.00 87.19 146 SER A C 1
ATOM 1257 O O . SER A 1 146 ? -21.998 -18.871 11.278 1.00 87.19 146 SER A O 1
ATOM 1259 N N . ARG A 1 147 ? -23.031 -20.265 12.720 1.00 94.69 147 ARG A N 1
ATOM 1260 C CA . ARG A 1 147 ? -23.065 -21.433 11.821 1.00 94.69 147 ARG A CA 1
ATOM 1261 C C . ARG A 1 147 ? -23.891 -21.164 10.567 1.00 94.69 147 ARG A C 1
ATOM 1263 O O . ARG A 1 147 ? -23.471 -21.520 9.471 1.00 94.69 147 ARG A O 1
ATOM 1270 N N . TYR A 1 148 ? -25.043 -20.517 10.717 1.00 95.31 148 TYR A N 1
ATOM 1271 C CA . TYR A 1 148 ? -25.895 -20.141 9.592 1.00 95.31 148 TYR A CA 1
ATOM 1272 C C . TYR A 1 148 ? -25.189 -19.169 8.635 1.00 95.31 148 TYR A C 1
ATOM 1274 O O . TYR A 1 148 ? -25.144 -19.400 7.427 1.00 95.31 148 TYR A O 1
ATOM 1282 N N . VAL A 1 149 ? -24.570 -18.112 9.171 1.00 92.88 149 VAL A N 1
ATOM 1283 C CA . VAL A 1 149 ? -23.814 -17.136 8.371 1.00 92.88 149 VAL A CA 1
ATOM 1284 C C . VAL A 1 149 ? -22.614 -17.790 7.681 1.00 92.88 149 VAL A C 1
ATOM 1286 O O . VAL A 1 149 ? -22.325 -17.488 6.523 1.00 92.88 149 VAL A O 1
ATOM 1289 N N . GLU A 1 150 ? -21.912 -18.693 8.362 1.00 92.94 150 GLU A N 1
ATOM 1290 C CA . GLU A 1 150 ? -20.793 -19.437 7.783 1.00 92.94 150 GLU A CA 1
ATOM 1291 C C . GLU A 1 150 ? -21.237 -20.334 6.619 1.00 92.94 150 GLU A C 1
ATOM 1293 O O . GLU A 1 150 ? -20.602 -20.311 5.561 1.00 92.94 150 GLU A O 1
ATOM 1298 N N . ALA A 1 151 ? -22.357 -21.045 6.774 1.00 95.62 151 ALA A N 1
ATOM 1299 C CA . ALA A 1 151 ? -22.937 -21.872 5.720 1.00 95.62 151 ALA A CA 1
ATOM 1300 C C . ALA A 1 151 ? -23.339 -21.039 4.491 1.00 95.62 151 ALA A C 1
ATOM 1302 O O . ALA A 1 151 ? -23.019 -21.410 3.361 1.00 95.62 151 ALA A O 1
ATOM 1303 N N . LEU A 1 152 ? -23.960 -19.872 4.695 1.00 94.88 152 LEU A N 1
ATOM 1304 C CA . LEU A 1 152 ? -24.283 -18.947 3.603 1.00 94.88 152 LEU A CA 1
ATOM 1305 C C . LEU A 1 152 ? -23.032 -18.454 2.867 1.00 94.88 152 LEU A C 1
ATOM 1307 O O . LEU A 1 152 ? -23.005 -18.421 1.636 1.00 94.88 152 LEU A O 1
ATOM 1311 N N . ARG A 1 153 ? -21.972 -18.101 3.605 1.00 90.00 153 ARG A N 1
ATOM 1312 C CA . ARG A 1 153 ? -20.694 -17.694 3.001 1.00 90.00 153 ARG A CA 1
ATOM 1313 C C . ARG A 1 153 ? -20.069 -18.828 2.191 1.00 90.00 153 ARG A C 1
ATOM 1315 O O . ARG A 1 153 ? -19.535 -18.565 1.119 1.00 90.00 153 ARG A O 1
ATOM 1322 N N . ALA A 1 154 ? -20.135 -20.067 2.678 1.00 92.12 154 ALA A N 1
ATOM 1323 C CA . ALA A 1 154 ? -19.643 -21.234 1.949 1.00 92.12 154 ALA A CA 1
ATOM 1324 C C . ALA A 1 154 ? -20.421 -21.460 0.646 1.00 92.12 154 ALA A C 1
ATOM 1326 O O . ALA A 1 154 ? -19.801 -21.603 -0.403 1.00 92.12 154 ALA A O 1
ATOM 1327 N N . GLN A 1 155 ? -21.754 -21.374 0.691 1.00 94.75 155 GLN A N 1
ATOM 1328 C CA . GLN A 1 155 ? -22.597 -21.498 -0.499 1.00 94.75 155 GLN A CA 1
ATOM 1329 C C . GLN A 1 155 ? -22.288 -20.413 -1.545 1.00 94.75 155 GLN A C 1
ATOM 1331 O O . GLN A 1 155 ? -22.282 -20.681 -2.745 1.00 94.75 155 GLN A O 1
ATOM 1336 N N . MET A 1 156 ? -22.033 -19.173 -1.115 1.00 91.12 156 MET A N 1
ATOM 1337 C CA . MET A 1 156 ? -21.621 -18.105 -2.032 1.00 91.12 156 MET A CA 1
ATOM 1338 C C . MET A 1 156 ? -20.255 -18.380 -2.661 1.00 91.12 156 MET A C 1
ATOM 1340 O O . MET A 1 156 ? -20.113 -18.185 -3.865 1.00 91.12 156 MET A O 1
ATOM 1344 N N . ARG A 1 157 ? -19.274 -18.846 -1.874 1.00 89.12 157 ARG A N 1
ATOM 1345 C CA . ARG A 1 157 ? -17.949 -19.226 -2.392 1.00 89.12 157 ARG A CA 1
ATOM 1346 C C . ARG A 1 157 ? -18.061 -20.300 -3.465 1.00 89.12 157 ARG A C 1
ATOM 1348 O O . ARG A 1 157 ? -17.572 -20.092 -4.563 1.00 89.12 157 ARG A O 1
ATOM 1355 N N . GLU A 1 158 ? -18.806 -21.363 -3.186 1.00 92.06 158 GLU A N 1
ATOM 1356 C CA . GLU A 1 158 ? -19.029 -22.452 -4.140 1.00 92.06 158 GLU A CA 1
ATOM 1357 C C . GLU A 1 158 ? -19.677 -21.957 -5.440 1.00 92.06 158 GLU A C 1
ATOM 1359 O O . GLU A 1 158 ? -19.251 -22.335 -6.526 1.00 92.06 158 GLU A O 1
ATOM 1364 N N . LYS A 1 159 ? -20.660 -21.048 -5.358 1.00 93.81 159 LYS A N 1
ATOM 1365 C CA . LYS A 1 159 ? -21.257 -20.434 -6.555 1.00 93.81 159 LYS A CA 1
ATOM 1366 C C . LYS A 1 159 ? -20.240 -19.613 -7.349 1.00 93.81 159 LYS A C 1
ATOM 1368 O O . LYS A 1 159 ? -20.213 -19.709 -8.569 1.00 93.81 159 LYS A O 1
ATOM 1373 N N . ILE A 1 160 ? -19.427 -18.801 -6.679 1.00 90.44 160 ILE A N 1
ATOM 1374 C CA . ILE A 1 160 ? -18.391 -17.973 -7.315 1.00 90.44 160 ILE A CA 1
ATOM 1375 C C . ILE A 1 160 ? -17.352 -18.855 -8.017 1.00 90.44 160 ILE A C 1
ATOM 1377 O O . ILE A 1 160 ? -17.005 -18.577 -9.166 1.00 90.44 160 ILE A O 1
ATOM 1381 N N . ASP A 1 161 ? -16.929 -19.936 -7.362 1.00 88.38 161 ASP A N 1
ATOM 1382 C CA . ASP A 1 161 ? -15.983 -20.910 -7.906 1.00 88.38 161 ASP A CA 1
ATOM 1383 C C . ASP A 1 161 ? -16.594 -21.669 -9.095 1.00 88.38 161 ASP A C 1
ATOM 1385 O O . ASP A 1 161 ? -15.953 -21.809 -10.134 1.00 88.38 161 ASP A O 1
ATOM 1389 N N . MET A 1 162 ? -17.866 -22.076 -9.000 1.00 92.81 162 MET A N 1
ATOM 1390 C CA . MET A 1 162 ? -18.602 -22.745 -10.083 1.00 92.81 162 MET A CA 1
ATOM 1391 C C . MET A 1 162 ? -18.715 -21.869 -11.338 1.00 92.81 162 MET A C 1
ATOM 1393 O O . MET A 1 162 ? -18.585 -22.370 -12.453 1.00 92.81 162 MET A O 1
ATOM 1397 N N . TYR A 1 163 ? -18.938 -20.561 -11.175 1.00 92.62 163 TYR A N 1
ATOM 1398 C CA . TYR A 1 163 ? -18.948 -19.604 -12.287 1.00 92.62 163 TYR A CA 1
ATOM 1399 C C . TYR A 1 163 ? -17.544 -19.106 -12.677 1.00 92.62 163 TYR A C 1
ATOM 1401 O O . TYR A 1 163 ? -17.425 -18.266 -13.568 1.00 92.62 163 TYR A O 1
ATOM 1409 N N . ASN A 1 164 ? -16.489 -19.613 -12.028 1.00 88.00 164 ASN A N 1
ATOM 1410 C CA . ASN A 1 164 ? -15.087 -19.250 -12.239 1.00 88.00 164 ASN A CA 1
ATOM 1411 C C . ASN A 1 164 ? -14.841 -17.726 -12.203 1.00 88.00 164 ASN A C 1
ATOM 1413 O O . ASN A 1 164 ? -14.115 -17.162 -13.028 1.00 88.00 164 ASN A O 1
ATOM 1417 N N . ILE A 1 165 ? -15.489 -17.046 -11.252 1.00 89.12 165 ILE A N 1
ATOM 1418 C CA . ILE A 1 165 ? -15.400 -15.595 -11.076 1.00 89.12 165 ILE A CA 1
ATOM 1419 C C . ILE A 1 165 ? -14.249 -15.280 -10.118 1.00 89.12 165 ILE A C 1
ATOM 1421 O O . ILE A 1 165 ? -14.298 -15.603 -8.934 1.00 89.12 165 ILE A O 1
ATOM 1425 N N . HIS A 1 166 ? -13.228 -14.577 -10.607 1.00 86.50 166 HIS A N 1
ATOM 1426 C CA . HIS A 1 166 ? -12.140 -14.086 -9.762 1.00 86.50 166 HIS A CA 1
ATOM 1427 C C . HIS A 1 166 ? -12.480 -12.714 -9.178 1.00 86.50 166 HIS A C 1
ATOM 1429 O O . HIS A 1 166 ? -12.648 -11.735 -9.907 1.00 86.50 166 HIS A O 1
ATOM 1435 N N . LEU A 1 167 ? -12.563 -12.639 -7.850 1.00 84.56 167 LEU A N 1
ATOM 1436 C CA . LEU A 1 167 ? -12.838 -11.400 -7.129 1.00 84.56 167 LEU A CA 1
ATOM 1437 C C . LEU A 1 167 ? -11.527 -10.735 -6.672 1.00 84.56 167 LEU A C 1
ATOM 1439 O O . LEU A 1 167 ? -10.689 -11.409 -6.064 1.00 84.56 167 LEU A O 1
ATOM 1443 N N . PRO A 1 168 ? -11.341 -9.426 -6.923 1.00 83.81 168 PRO A N 1
ATOM 1444 C CA . PRO A 1 168 ? -10.166 -8.700 -6.448 1.00 83.81 168 PRO A CA 1
ATOM 1445 C C . PRO A 1 168 ? -10.172 -8.574 -4.914 1.00 83.81 168 PRO A C 1
ATOM 1447 O O . PRO A 1 168 ? -11.242 -8.562 -4.308 1.00 83.81 168 PRO A O 1
ATOM 1450 N N . PRO A 1 169 ? -9.006 -8.455 -4.255 1.00 82.12 169 PRO A N 1
ATOM 1451 C CA . PRO A 1 169 ? -8.943 -8.286 -2.805 1.00 82.12 169 PRO A CA 1
ATOM 1452 C C . PRO A 1 169 ? -9.620 -6.980 -2.362 1.00 82.12 169 PRO A C 1
ATOM 1454 O O . PRO A 1 169 ? -9.479 -5.939 -3.004 1.00 82.12 169 PRO A O 1
ATOM 1457 N N . LEU A 1 170 ? -10.348 -7.033 -1.243 1.00 76.50 170 LEU A N 1
ATOM 1458 C CA . LEU A 1 170 ? -11.107 -5.888 -0.718 1.00 76.50 170 LEU A CA 1
ATOM 1459 C C . LEU A 1 170 ? -10.226 -4.837 -0.030 1.00 76.50 170 LEU A C 1
ATOM 1461 O O . LEU A 1 170 ? -10.608 -3.670 0.050 1.00 76.50 170 LEU A O 1
ATOM 1465 N N . CYS A 1 171 ? -9.051 -5.231 0.464 1.00 74.50 171 CYS A N 1
ATOM 1466 C CA . CYS A 1 171 ? -8.033 -4.306 0.944 1.00 74.50 171 CYS A CA 1
ATOM 1467 C C . CYS A 1 171 ? -6.675 -4.646 0.347 1.00 74.50 171 CYS A C 1
ATOM 1469 O O . CYS A 1 171 ? -6.362 -5.800 0.074 1.00 74.50 171 CYS A O 1
ATOM 1471 N N . PHE A 1 172 ? -5.822 -3.629 0.262 1.00 71.12 172 PHE A N 1
ATOM 1472 C CA . PHE A 1 172 ? -4.408 -3.797 -0.071 1.00 71.12 172 PHE A CA 1
ATOM 1473 C C . PHE A 1 172 ? -3.653 -4.693 0.932 1.00 71.12 172 PHE A C 1
ATOM 1475 O O . PHE A 1 172 ? -2.606 -5.244 0.621 1.00 71.12 172 PHE A O 1
ATOM 1482 N N . CYS A 1 173 ? -4.183 -4.822 2.148 1.00 75.25 173 CYS A N 1
ATOM 1483 C CA . CYS A 1 173 ? -3.623 -5.626 3.224 1.00 75.25 173 CYS A CA 1
ATOM 1484 C C . CYS A 1 173 ? -3.940 -7.128 3.152 1.00 75.25 173 CYS A C 1
ATOM 1486 O O . CYS A 1 173 ? -3.356 -7.890 3.917 1.00 75.25 173 CYS A O 1
ATOM 1488 N N . GLY A 1 174 ? -4.879 -7.532 2.296 1.00 69.94 174 GLY A N 1
ATOM 1489 C CA . GLY A 1 174 ? -5.447 -8.872 2.260 1.00 69.94 174 GLY A CA 1
ATOM 1490 C C . GLY A 1 174 ? -4.971 -9.630 1.034 1.00 69.94 174 GLY A C 1
ATOM 1491 O O . GLY A 1 174 ? -4.814 -9.063 -0.048 1.00 69.94 174 GLY A O 1
ATOM 1492 N N . SER A 1 175 ? -4.750 -10.927 1.206 1.00 73.50 175 SER A N 1
ATOM 1493 C CA . SER A 1 175 ? -4.280 -11.813 0.138 1.00 73.50 175 SER A CA 1
ATOM 1494 C C . SER A 1 175 ? -5.391 -12.234 -0.836 1.00 73.50 175 SER A C 1
ATOM 1496 O O . SER A 1 175 ? -5.107 -12.612 -1.971 1.00 73.50 175 SER A O 1
ATOM 1498 N N . GLY A 1 176 ? -6.661 -12.120 -0.436 1.00 78.56 176 GLY A N 1
ATOM 1499 C CA . GLY A 1 176 ? -7.816 -12.460 -1.266 1.00 78.56 176 GLY A CA 1
ATOM 1500 C C . GLY A 1 176 ? -9.076 -11.680 -0.894 1.00 78.56 176 GLY A C 1
ATOM 1501 O O . GLY A 1 176 ? -9.118 -10.975 0.110 1.00 78.56 176 GLY A O 1
ATOM 1502 N N . PHE A 1 177 ? -10.134 -11.816 -1.700 1.00 82.50 177 PHE A 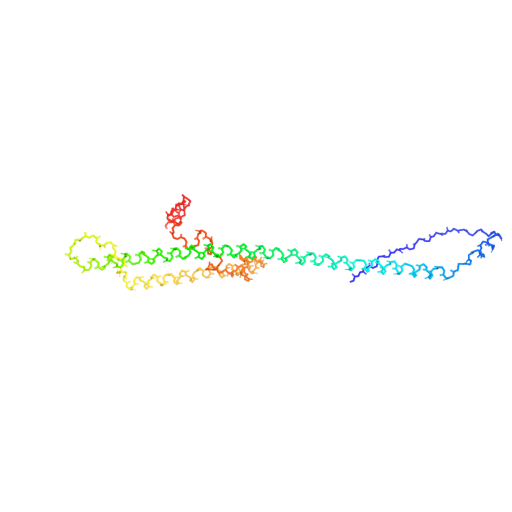N 1
ATOM 1503 C CA . PHE A 1 177 ? -11.414 -11.122 -1.480 1.00 82.50 177 PHE A CA 1
ATOM 1504 C C . PHE A 1 177 ? -12.020 -11.392 -0.091 1.00 82.50 177 PHE A C 1
ATOM 1506 O O . PHE A 1 177 ? -12.577 -10.491 0.528 1.00 82.50 177 PHE A O 1
ATOM 1513 N N . TRP A 1 178 ? -11.876 -12.617 0.420 1.00 78.50 178 TRP A N 1
ATOM 1514 C CA . TRP A 1 178 ? -12.409 -13.029 1.726 1.00 78.50 178 TRP A CA 1
ATOM 1515 C C . TRP A 1 178 ? -11.482 -12.717 2.906 1.00 78.50 178 TRP A C 1
ATOM 1517 O O . TRP A 1 178 ? -11.893 -12.849 4.059 1.00 78.50 178 TRP A O 1
ATOM 1527 N N . ASP A 1 179 ? -10.243 -12.316 2.626 1.00 73.19 179 ASP A N 1
ATOM 1528 C CA . ASP A 1 179 ? -9.217 -12.024 3.621 1.00 73.19 179 ASP A CA 1
ATOM 1529 C C . ASP A 1 179 ? -9.319 -10.556 4.041 1.00 73.19 179 ASP A C 1
ATOM 1531 O O . ASP A 1 179 ? -8.595 -9.675 3.576 1.00 73.19 179 ASP A O 1
ATOM 1535 N N . THR A 1 180 ? -10.317 -10.273 4.877 1.00 69.81 180 THR A N 1
ATOM 1536 C CA . THR A 1 180 ? -10.486 -8.956 5.489 1.00 69.81 180 THR A CA 1
ATOM 1537 C C . THR A 1 180 ? -10.155 -9.032 6.967 1.00 69.81 180 THR A C 1
ATOM 1539 O O . THR A 1 180 ? -10.766 -9.809 7.701 1.00 69.81 180 THR A O 1
ATOM 1542 N N . HIS A 1 181 ? -9.257 -8.163 7.425 1.00 68.88 181 HIS A N 1
ATOM 1543 C CA . HIS A 1 181 ? -9.025 -7.908 8.842 1.00 68.88 181 HIS A CA 1
ATOM 1544 C C . HIS A 1 181 ? -9.783 -6.643 9.251 1.00 68.8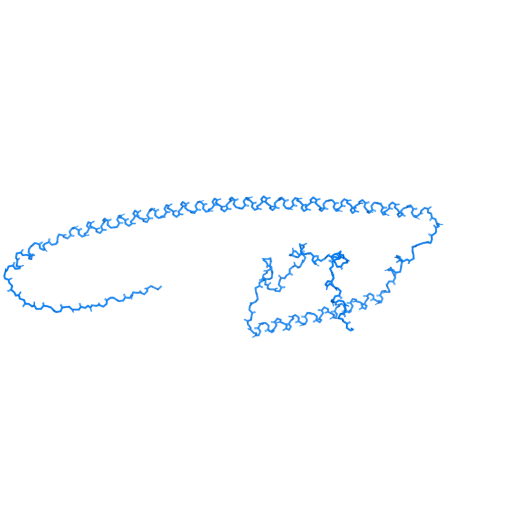8 181 HIS A C 1
ATOM 1546 O O . HIS A 1 181 ? -9.231 -5.541 9.173 1.00 68.88 181 HIS A O 1
ATOM 1552 N N . PRO A 1 182 ? -11.058 -6.757 9.661 1.00 68.56 182 PRO A N 1
ATOM 1553 C CA . PRO A 1 182 ? -11.854 -5.585 10.001 1.00 68.56 182 PRO A CA 1
ATOM 1554 C C . PRO A 1 182 ? -11.215 -4.799 11.159 1.00 68.56 182 PRO A C 1
ATOM 1556 O O . PRO A 1 182 ? -11.204 -3.574 11.134 1.00 68.56 182 PRO A O 1
ATOM 1559 N N . ASP A 1 183 ? -10.551 -5.483 12.093 1.00 67.94 183 ASP A N 1
ATOM 1560 C CA . ASP A 1 183 ? -9.844 -4.868 13.223 1.00 67.94 183 ASP A CA 1
ATOM 1561 C C . ASP A 1 183 ? -8.549 -4.124 12.878 1.00 67.94 183 ASP A C 1
ATOM 1563 O O . ASP A 1 183 ? -8.054 -3.381 13.720 1.00 67.94 183 ASP A O 1
ATOM 1567 N N . SER A 1 184 ? -7.979 -4.296 11.684 1.00 66.88 184 SER A N 1
ATOM 1568 C CA . SER A 1 184 ? -6.768 -3.569 11.270 1.00 66.88 184 SER A CA 1
ATOM 1569 C C . SER A 1 184 ? -7.032 -2.615 10.105 1.00 66.88 184 SER A C 1
ATOM 1571 O O . SER A 1 184 ? -6.505 -1.505 10.087 1.00 66.88 184 SER A O 1
ATOM 1573 N N . CYS A 1 185 ? -7.895 -3.003 9.163 1.00 72.56 185 CYS A N 1
ATOM 1574 C CA . CYS A 1 185 ? -8.188 -2.240 7.954 1.00 72.56 185 CYS A CA 1
ATOM 1575 C C . CYS A 1 185 ? -9.341 -1.242 8.130 1.00 72.56 185 CYS A C 1
ATOM 1577 O O . CYS A 1 185 ? -9.349 -0.197 7.479 1.00 72.56 185 CYS A O 1
ATOM 1579 N N . ALA A 1 186 ? -10.315 -1.533 9.000 1.00 72.62 186 ALA A N 1
ATOM 1580 C CA . ALA A 1 186 ? -11.511 -0.705 9.158 1.00 72.62 186 ALA A CA 1
ATOM 1581 C C . ALA A 1 186 ? -11.444 0.266 10.352 1.00 72.62 186 ALA A C 1
ATOM 1583 O O . ALA A 1 186 ? -12.441 0.907 10.659 1.00 72.62 186 ALA A O 1
ATOM 1584 N N . ASN A 1 187 ? -10.286 0.461 10.993 1.00 66.81 187 ASN A N 1
ATOM 1585 C CA . ASN A 1 187 ? -10.165 1.356 12.159 1.00 66.81 187 ASN A CA 1
ATOM 1586 C C . ASN A 1 187 ? -10.433 2.845 11.861 1.00 66.81 187 ASN A C 1
ATOM 1588 O O . ASN A 1 187 ? -10.799 3.585 12.767 1.00 66.81 187 ASN A O 1
ATOM 1592 N N . ASN A 1 188 ? -10.306 3.281 10.601 1.00 68.56 188 ASN A N 1
ATOM 1593 C CA . ASN A 1 188 ? -10.706 4.630 10.165 1.00 68.56 188 ASN A CA 1
ATOM 1594 C C . ASN A 1 188 ? -12.147 4.688 9.627 1.00 68.56 188 ASN A C 1
ATOM 1596 O O . ASN A 1 188 ? -12.611 5.751 9.215 1.00 68.56 188 ASN A O 1
ATOM 1600 N N . CYS A 1 189 ? -12.853 3.556 9.566 1.00 71.19 189 CYS A N 1
ATOM 1601 C CA . CYS A 1 189 ? -14.216 3.522 9.062 1.00 71.19 189 CYS A CA 1
ATOM 1602 C C . CYS A 1 189 ? -15.154 4.118 10.112 1.00 71.19 189 CYS A C 1
ATOM 1604 O O . CYS A 1 189 ? -15.309 3.577 11.203 1.00 71.19 189 CYS A O 1
ATOM 1606 N N . MET A 1 190 ? -15.841 5.200 9.748 1.00 67.88 190 MET A N 1
ATOM 1607 C CA . MET A 1 190 ? -16.817 5.888 10.602 1.00 67.88 190 MET A CA 1
ATOM 1608 C C . MET A 1 190 ? -17.960 4.990 11.111 1.00 67.88 190 MET A C 1
ATOM 1610 O O . MET A 1 190 ? -18.606 5.336 12.101 1.00 67.88 190 MET A O 1
ATOM 1614 N N . PHE A 1 191 ? -18.182 3.840 10.465 1.00 62.31 191 PHE A N 1
ATOM 1615 C CA . PHE A 1 191 ? -19.193 2.842 10.822 1.00 62.31 191 PHE A CA 1
ATOM 1616 C C . PHE A 1 191 ? -18.638 1.669 11.643 1.00 62.31 191 PHE A C 1
ATOM 1618 O O . PHE A 1 191 ? -19.399 0.964 12.303 1.00 62.31 191 PHE A O 1
ATOM 1625 N N . TYR A 1 192 ? -17.324 1.435 11.627 1.00 69.31 192 TYR A N 1
ATOM 1626 C CA . TYR A 1 192 ? -16.723 0.297 12.314 1.00 69.31 192 TYR A CA 1
ATOM 1627 C C . TYR A 1 192 ? -16.499 0.621 13.793 1.00 69.31 192 TYR A C 1
ATOM 1629 O O . TYR A 1 192 ? -15.853 1.607 14.132 1.00 69.31 192 TYR A O 1
ATOM 1637 N N . LYS A 1 193 ? -17.068 -0.194 14.691 1.00 65.00 193 LYS A N 1
ATOM 1638 C CA . LYS A 1 193 ? -17.001 -0.023 16.161 1.00 65.00 193 LYS A CA 1
ATOM 1639 C C . LYS A 1 193 ? -17.454 1.352 16.693 1.00 65.00 193 LYS A C 1
ATOM 1641 O O . LYS A 1 193 ? -17.195 1.687 17.851 1.00 65.00 193 LYS A O 1
ATOM 1646 N N . ASN A 1 194 ? -18.201 2.131 15.908 1.00 58.81 194 ASN A N 1
ATOM 1647 C CA . ASN A 1 194 ? -18.713 3.429 16.336 1.00 58.81 194 ASN A CA 1
ATOM 1648 C C . ASN A 1 194 ? -20.122 3.316 16.944 1.00 58.81 194 ASN A C 1
ATOM 1650 O O . ASN A 1 194 ? -21.132 3.564 16.290 1.00 58.81 194 ASN A O 1
ATOM 1654 N N . HIS A 1 195 ? -20.188 2.977 18.232 1.00 60.34 195 HIS A N 1
ATOM 1655 C CA . HIS A 1 195 ? -21.441 2.950 19.000 1.00 60.34 195 HIS A CA 1
ATOM 1656 C C . HIS A 1 195 ? -22.086 4.340 19.156 1.00 60.34 195 HIS A C 1
ATOM 1658 O O . HIS A 1 195 ? -23.277 4.436 19.438 1.00 60.34 195 HIS A O 1
ATOM 1664 N N . LYS A 1 196 ? -21.319 5.422 18.962 1.00 52.72 196 LYS A N 1
ATOM 1665 C CA . LYS A 1 196 ? -21.812 6.802 19.069 1.00 52.72 196 LYS A CA 1
ATOM 1666 C C . LYS A 1 196 ? -22.467 7.272 17.773 1.00 52.72 196 LYS A C 1
ATOM 1668 O O . LYS A 1 196 ? -23.534 7.864 17.835 1.00 52.72 196 LYS A O 1
ATOM 1673 N N . GLY A 1 197 ? -21.902 6.932 16.612 1.00 48.53 197 GLY A N 1
ATOM 1674 C CA . GLY A 1 197 ? -22.452 7.286 15.295 1.00 48.53 197 GLY A CA 1
ATOM 1675 C C . GLY A 1 197 ? -23.809 6.642 14.982 1.00 48.53 197 GLY A C 1
ATOM 1676 O O . GLY A 1 197 ? -24.599 7.217 14.245 1.00 48.53 197 GLY A O 1
ATOM 1677 N N . ILE A 1 198 ? -24.112 5.489 15.591 1.00 51.84 198 ILE A N 1
ATOM 1678 C CA . ILE A 1 198 ? -25.431 4.839 15.485 1.00 51.84 198 ILE A CA 1
ATOM 1679 C C . ILE A 1 198 ? -26.502 5.611 16.281 1.00 51.84 198 ILE A C 1
ATOM 1681 O O . ILE A 1 198 ? -27.670 5.605 15.906 1.00 51.84 198 ILE A O 1
ATOM 1685 N N . ILE A 1 199 ? -26.110 6.300 17.359 1.00 46.19 199 ILE A N 1
ATOM 1686 C CA . ILE A 1 199 ? -27.028 6.998 18.274 1.00 46.19 199 ILE A CA 1
ATOM 1687 C C . ILE A 1 199 ? -27.129 8.495 17.935 1.00 46.19 199 ILE A C 1
ATOM 1689 O O . ILE A 1 199 ? -28.180 9.102 18.123 1.00 46.19 199 ILE A O 1
ATOM 1693 N N . SER A 1 200 ? -26.067 9.101 17.399 1.00 45.00 200 SER A N 1
ATOM 1694 C CA . SER A 1 200 ? -26.025 10.520 17.048 1.00 45.00 200 SER A CA 1
ATOM 1695 C C . SER A 1 200 ? -25.923 10.731 15.534 1.00 45.00 200 SER A C 1
ATOM 1697 O O . SER A 1 200 ? -24.833 10.922 15.000 1.00 45.00 200 SER A O 1
ATOM 1699 N N . GLY A 1 201 ? -27.071 10.765 14.856 1.00 48.50 201 GLY A N 1
ATOM 1700 C CA . GLY A 1 201 ? -27.220 11.547 13.624 1.00 48.50 201 GLY A CA 1
ATOM 1701 C C . GLY A 1 201 ? -27.093 10.797 12.296 1.00 48.50 201 GLY A C 1
ATOM 1702 O O . GLY A 1 201 ? -26.104 10.940 11.588 1.00 48.50 201 GLY A O 1
ATOM 1703 N N . SER A 1 202 ? -28.165 10.113 11.890 1.00 36.38 202 SER A N 1
ATOM 1704 C CA . SER A 1 202 ? -28.592 10.047 10.484 1.00 36.38 202 SER A CA 1
ATOM 1705 C C . SER A 1 202 ? -30.054 9.580 10.409 1.00 36.38 202 SER A C 1
ATOM 1707 O O . SER A 1 202 ? -30.357 8.501 10.924 1.00 36.38 202 SER A O 1
ATOM 1709 N N . PRO A 1 203 ? -30.969 10.320 9.750 1.00 46.31 203 PRO A N 1
ATOM 1710 C CA . PRO A 1 203 ? -32.353 9.881 9.526 1.00 46.31 203 PRO A CA 1
ATOM 1711 C C . PRO A 1 203 ? -32.466 8.600 8.681 1.00 46.31 203 PRO A C 1
ATOM 1713 O O . PRO A 1 203 ? -33.525 7.982 8.634 1.00 46.31 203 PRO A O 1
ATOM 1716 N N . LEU A 1 204 ? -31.382 8.178 8.019 1.00 45.91 204 LEU A N 1
ATOM 1717 C CA . LEU A 1 204 ? -31.375 6.992 7.160 1.00 45.91 204 LEU A CA 1
ATOM 1718 C C . LEU A 1 204 ? -31.343 5.674 7.955 1.00 45.91 204 LEU A C 1
ATOM 1720 O O . LEU A 1 204 ? -31.779 4.649 7.440 1.00 45.91 204 LEU A O 1
ATOM 1724 N N . CYS A 1 205 ? -30.906 5.683 9.222 1.00 43.56 205 CYS A N 1
ATOM 1725 C CA . CYS A 1 205 ? -30.915 4.474 10.060 1.00 43.56 205 CYS A CA 1
ATOM 1726 C C . CYS A 1 205 ? -32.312 4.108 10.587 1.00 43.56 205 CYS A C 1
ATOM 1728 O O . CYS A 1 205 ? -32.550 2.949 10.924 1.00 43.56 205 CYS A O 1
ATOM 1730 N N . SER A 1 206 ? -33.263 5.049 10.611 1.00 38.44 206 SER A N 1
ATOM 1731 C CA . SER A 1 206 ? -34.648 4.763 11.009 1.00 38.44 206 SER A CA 1
ATOM 1732 C C . SER A 1 206 ? -35.387 3.878 9.997 1.00 38.44 206 SER A C 1
ATOM 1734 O O . SER A 1 206 ? -36.338 3.194 10.368 1.00 38.44 206 SER A O 1
ATOM 1736 N N . ILE A 1 207 ? -34.937 3.833 8.738 1.00 44.97 207 ILE A N 1
ATOM 1737 C CA . ILE A 1 207 ? -35.564 3.023 7.678 1.00 44.97 207 ILE A CA 1
ATOM 1738 C C . ILE A 1 207 ? -35.190 1.535 7.816 1.00 44.97 207 ILE A C 1
ATOM 1740 O O . ILE A 1 207 ? -36.006 0.657 7.545 1.00 44.97 207 ILE A O 1
ATOM 1744 N N . ILE A 1 208 ? -33.988 1.235 8.318 1.00 44.06 208 ILE A N 1
ATOM 1745 C CA . ILE A 1 208 ? -33.512 -0.151 8.472 1.00 44.06 208 ILE A CA 1
ATOM 1746 C C . ILE A 1 208 ? -34.124 -0.826 9.715 1.00 44.06 208 ILE A C 1
ATOM 1748 O O . ILE A 1 208 ? -34.353 -2.029 9.706 1.00 44.06 208 ILE A O 1
ATOM 1752 N N . LEU A 1 209 ? -34.464 -0.066 10.763 1.00 40.53 209 LEU A N 1
ATOM 1753 C CA . LEU A 1 209 ? -35.122 -0.602 11.969 1.00 40.53 209 LEU A CA 1
ATOM 1754 C C . LEU A 1 209 ? -36.658 -0.655 11.885 1.00 40.53 209 LEU A C 1
ATOM 1756 O O . LEU A 1 209 ? -37.284 -1.255 12.752 1.00 40.53 209 LEU A O 1
ATOM 1760 N N . SER A 1 210 ? -37.272 -0.040 10.869 1.00 39.72 210 SER A N 1
ATOM 1761 C CA . SER A 1 210 ? -38.733 -0.055 10.656 1.00 39.72 210 SER A CA 1
ATOM 1762 C C . SER A 1 210 ? -39.194 -1.102 9.636 1.00 39.72 210 SER A C 1
ATOM 1764 O O . SER A 1 210 ? -40.391 -1.249 9.401 1.00 39.72 210 SER A O 1
ATOM 1766 N N . THR A 1 211 ? -38.263 -1.865 9.060 1.00 39.22 211 THR A N 1
ATOM 1767 C CA . THR A 1 211 ? -38.552 -2.975 8.144 1.00 39.22 211 THR A CA 1
ATOM 1768 C C . THR A 1 211 ? -37.955 -4.275 8.677 1.00 39.22 211 THR A C 1
ATOM 1770 O O . THR A 1 211 ? -37.026 -4.859 8.130 1.00 39.22 211 THR A O 1
ATOM 1773 N N . SER A 1 212 ? -38.496 -4.752 9.791 1.00 32.31 212 SER A N 1
ATOM 1774 C CA . SER A 1 212 ? -38.427 -6.167 10.161 1.00 32.31 212 SER A CA 1
ATOM 1775 C C . SER A 1 212 ? -39.745 -6.540 10.845 1.00 32.31 212 SER A C 1
ATOM 1777 O O . SER A 1 212 ? -40.110 -5.846 11.796 1.00 32.31 212 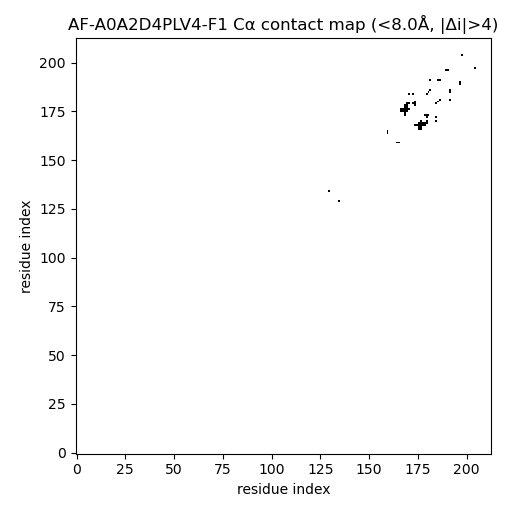SER A O 1
ATOM 1779 N N . PRO A 1 213 ? -40.493 -7.534 10.331 1.00 42.50 213 PRO A N 1
ATOM 1780 C CA . PRO A 1 213 ? -41.668 -8.074 11.011 1.00 42.50 213 PRO A CA 1
ATOM 1781 C C . PRO A 1 213 ? -41.295 -8.811 12.304 1.00 42.50 213 PRO A C 1
ATOM 1783 O O . PRO A 1 213 ? -40.159 -9.336 12.388 1.00 42.50 213 PRO A O 1
#

Sequence (213 aa):
KWDNTEFQTVNSDTVKDNNPADTEAQVVHIFWPGIEKEQSKKQHQSQYLRYRRLFMDIEREQVKEQQRQKEWQRKMDKIRKEKEYQRSAEEQRIQEEQRAKEKRTQEMASHKNANPRGKSCEKLQQLKLEDPEEKKKLVQKNKEYSRYVEALRAQMREKIDMYNIHLPPLCFCGSGFWDTHPDSCANNCMFYKNHKGIISGSPLCSIILSTSP

InterPro domains:
  IPR037693 Coiled-coil domain-containing protein 15 [PTHR14817] (16-196)
  IPR060026 Coiled-coil domain-containing protein 15, C-terminal domain [PF28517] (118-210)

Mean predicted aligned error: 21.39 Å

Foldseek 3Di:
DDDDDDDDDDDDDDDDDDDPVVVVVVVVPPPPPVVVVVVVVVVVVVVVVVVVVVVVVVVVVVVVVVVVVVVVVVVVVVVVVVVVVVVVVVVVVVVVVVVVVVVVVVVVVVVVVVDPDDDDPPVVPVVVPPDPVVVVVVVVVVVVVVVVVVVVVVVVVVVCVVVPPADQPPDPPAPGVPGDDCVPPVPVPCPRPCPPVLVPDDPVNVVVVVPDD

Organism: Micrurus surinamensis (NCBI:txid129470)

pLDDT: mean 72.27, std 21.47, range [32.31, 98.0]

Radius of gyration: 42.13 Å; Cα contacts (8 Å, |Δi|>4): 35; chains: 1; bounding box: 80×36×133 Å

Solvent-accessible surface area (backbone atoms only — not comparable to full-atom values): 13122 Å² total; per-residue (Å²): 140,82,84,85,78,84,82,81,86,77,89,78,90,75,83,92,75,92,62,88,70,54,63,64,58,54,60,72,61,64,71,61,78,61,58,61,57,50,50,52,51,52,50,50,53,51,51,50,54,52,51,55,50,49,54,53,51,51,53,53,52,50,54,52,49,54,50,51,50,52,53,51,49,54,52,51,51,50,52,50,52,52,54,49,50,56,49,54,52,51,52,50,53,53,52,52,52,49,53,54,50,50,51,54,51,50,52,53,50,57,57,56,75,74,53,99,75,80,94,80,76,68,81,76,55,64,75,76,64,70,51,73,66,56,56,51,51,52,52,51,50,52,50,52,51,50,51,52,54,51,52,53,51,50,55,49,49,52,53,36,58,74,70,68,59,86,66,71,47,78,41,96,89,27,93,33,50,85,42,70,55,62,88,72,74,32,74,83,38,77,75,53,92,34,74,58,53,77,73,60,79,61,83,72,60,59,60,66,74,71,69,69,134